Protein AF-A0A534VX79-F1 (afdb_monomer_lite)

Sequence (252 aa):
MHGKAILSTAAATIVLAAAGPGFARAHFKVVPFEFDPDNTHLVTSMWRHGLGCPMGAFGDTVCANGDPRDKVNEGLLLSKTGPTAANASAGAELKGVKGMSLTELGYDIRKPGSDVAAAHGPRGSHCDNGSPRFNVALKSGAFFFIGCASPPATTDMPGQGWHRLRWGAGGVVVGFSSSCPDPNVPCPIVSAVQEIDILFDDGRDAGSDEFGLAVLDNIDVNGVLVGRGPDDDGDEGGGEDDDHDDFEFHHS

Structure (mmCIF, N/CA/C/O backbone):
data_AF-A0A534VX79-F1
#
_entry.id   AF-A0A534VX79-F1
#
loop_
_atom_site.group_PDB
_atom_site.id
_atom_site.type_symbol
_atom_site.label_atom_id
_atom_site.label_alt_id
_atom_site.label_comp_id
_atom_site.label_asym_id
_atom_site.label_entity_id
_atom_site.label_seq_id
_atom_site.pdbx_PDB_ins_code
_atom_site.Cartn_x
_atom_site.Cartn_y
_atom_site.Cartn_z
_atom_site.occupancy
_atom_site.B_iso_or_equiv
_atom_site.auth_seq_id
_atom_site.auth_comp_id
_atom_site.auth_asym_id
_atom_site.auth_atom_id
_atom_site.pdbx_PDB_model_num
ATOM 1 N N . MET A 1 1 ? 44.715 -45.905 46.935 1.00 42.62 1 MET A N 1
ATOM 2 C CA . MET A 1 1 ? 44.071 -45.625 45.635 1.00 42.62 1 MET A CA 1
ATOM 3 C C . MET A 1 1 ? 42.611 -45.301 45.914 1.00 42.62 1 MET A C 1
ATOM 5 O O . MET A 1 1 ? 41.852 -46.199 46.239 1.00 42.62 1 MET A O 1
ATOM 9 N N . HIS A 1 2 ? 42.265 -44.013 45.933 1.00 39.38 2 HIS A N 1
ATOM 10 C CA . HIS A 1 2 ? 40.925 -43.514 46.253 1.00 39.38 2 HIS A CA 1
ATOM 11 C C . HIS A 1 2 ? 40.240 -43.082 44.952 1.00 39.38 2 HIS A C 1
ATOM 13 O O . HIS A 1 2 ? 40.669 -42.104 44.348 1.00 39.38 2 HIS A O 1
ATOM 19 N N . GLY A 1 3 ? 39.199 -43.797 44.524 1.00 38.12 3 GLY A N 1
ATOM 20 C CA . GLY A 1 3 ? 38.349 -43.408 43.397 1.00 38.12 3 GLY A CA 1
ATOM 21 C C . GLY A 1 3 ? 36.925 -43.165 43.883 1.00 38.12 3 GLY A C 1
ATOM 22 O O . GLY A 1 3 ? 36.186 -44.117 44.109 1.00 38.12 3 GLY A O 1
ATOM 23 N N . LYS A 1 4 ? 36.549 -41.897 44.085 1.00 38.66 4 LYS A N 1
ATOM 24 C CA . LYS A 1 4 ? 35.158 -41.486 44.325 1.00 38.66 4 LYS A CA 1
ATOM 25 C C . LYS A 1 4 ? 34.468 -41.329 42.970 1.00 38.66 4 LYS A C 1
ATOM 27 O O . LYS A 1 4 ? 34.832 -40.441 42.206 1.00 38.66 4 LYS A O 1
ATOM 32 N N . ALA A 1 5 ? 33.481 -42.174 42.685 1.00 41.09 5 ALA A N 1
ATOM 33 C CA . ALA A 1 5 ? 32.566 -41.976 41.568 1.00 41.09 5 ALA A CA 1
ATOM 34 C C . ALA A 1 5 ? 31.572 -40.862 41.933 1.00 41.09 5 ALA A C 1
ATOM 36 O O . ALA A 1 5 ? 30.836 -40.972 42.912 1.00 41.09 5 ALA A O 1
ATOM 37 N N . ILE A 1 6 ? 31.594 -39.771 41.171 1.00 43.94 6 ILE A N 1
ATOM 38 C CA . ILE A 1 6 ? 30.638 -38.667 41.273 1.00 43.94 6 ILE A CA 1
ATOM 39 C C . ILE A 1 6 ? 29.465 -39.025 40.354 1.00 43.94 6 ILE A C 1
ATOM 41 O O . ILE A 1 6 ? 29.623 -39.035 39.135 1.00 43.94 6 ILE A O 1
ATOM 45 N N . LEU A 1 7 ? 28.301 -39.344 40.927 1.00 40.34 7 LEU A N 1
ATOM 46 C CA . LEU A 1 7 ? 27.051 -39.413 40.170 1.00 40.34 7 LEU A CA 1
ATOM 47 C C . LEU A 1 7 ? 26.596 -37.979 39.868 1.00 40.34 7 LEU A C 1
ATOM 49 O O . LEU A 1 7 ? 26.259 -37.226 40.779 1.00 40.34 7 LEU A O 1
ATOM 53 N N . SER A 1 8 ? 26.600 -37.608 38.590 1.00 39.12 8 SER A N 1
ATOM 54 C CA . SER A 1 8 ? 26.004 -36.367 38.096 1.00 39.12 8 SER A CA 1
ATOM 55 C C . SER A 1 8 ? 24.534 -36.629 37.758 1.00 39.12 8 SER A C 1
ATOM 57 O O . SER A 1 8 ? 24.223 -37.354 36.817 1.00 39.12 8 SER A O 1
ATOM 59 N N . THR A 1 9 ? 23.617 -36.084 38.555 1.00 42.16 9 THR A N 1
ATOM 60 C CA . THR A 1 9 ? 22.184 -36.033 38.239 1.00 42.16 9 THR A CA 1
ATOM 61 C C . THR A 1 9 ? 21.923 -34.8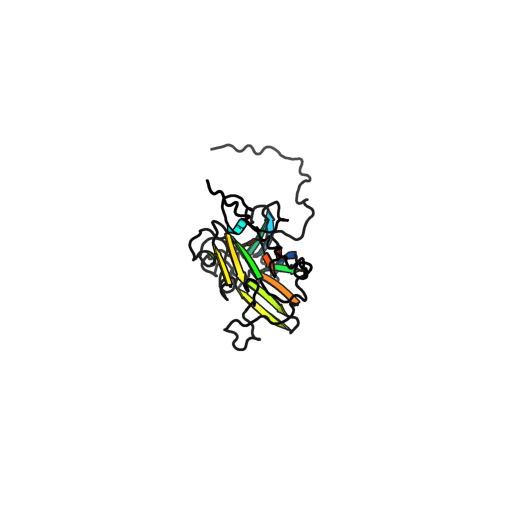91 37.262 1.00 42.16 9 THR A C 1
ATOM 63 O O . THR A 1 9 ? 21.953 -33.724 37.651 1.00 42.16 9 THR A O 1
ATOM 66 N N . ALA A 1 10 ? 21.655 -35.222 35.999 1.00 44.97 10 ALA A N 1
ATOM 67 C CA . ALA A 1 10 ? 21.136 -34.279 35.016 1.00 44.97 10 ALA A CA 1
ATOM 68 C C . ALA A 1 10 ? 19.635 -34.054 35.271 1.00 44.97 10 ALA A C 1
ATOM 70 O O . ALA A 1 10 ? 18.830 -34.975 35.136 1.00 44.97 10 ALA A O 1
ATOM 71 N N . ALA A 1 11 ? 19.260 -32.838 35.666 1.00 45.16 11 ALA A N 1
ATOM 72 C CA . ALA A 1 11 ? 17.866 -32.423 35.756 1.00 45.16 11 ALA A CA 1
ATOM 73 C C . ALA A 1 11 ? 17.355 -32.090 34.345 1.00 45.16 11 ALA A C 1
ATOM 75 O O . ALA A 1 11 ? 17.837 -31.154 33.711 1.00 45.16 11 ALA A O 1
ATOM 76 N N . ALA A 1 12 ? 16.402 -32.874 33.840 1.00 42.66 12 ALA A N 1
ATOM 77 C CA . ALA A 1 12 ? 15.730 -32.602 32.576 1.00 42.66 12 ALA A CA 1
ATOM 78 C C . ALA A 1 12 ? 14.649 -31.533 32.793 1.00 42.66 12 ALA A C 1
ATOM 80 O O . ALA A 1 12 ? 13.598 -31.799 33.378 1.00 42.66 12 ALA A O 1
ATOM 81 N N . THR A 1 13 ? 14.917 -30.312 32.341 1.00 39.19 13 THR A N 1
ATOM 82 C CA . THR A 1 13 ? 13.946 -29.215 32.342 1.00 39.19 13 THR A CA 1
ATOM 83 C C . THR A 1 13 ? 12.930 -29.457 31.227 1.00 39.19 13 THR A C 1
ATOM 85 O O . THR A 1 13 ? 13.239 -29.304 30.048 1.00 39.19 13 THR A O 1
ATOM 88 N N . ILE A 1 14 ? 11.712 -29.859 31.588 1.00 43.56 14 ILE A N 1
ATOM 89 C CA . ILE A 1 14 ? 10.591 -29.958 30.649 1.00 43.56 14 ILE A CA 1
ATOM 90 C C . ILE A 1 14 ? 10.099 -28.533 30.368 1.00 43.56 14 ILE A C 1
ATOM 92 O O . ILE A 1 14 ? 9.480 -27.901 31.222 1.00 43.56 14 ILE A O 1
ATOM 96 N N . VAL A 1 15 ? 10.387 -28.020 29.172 1.00 44.69 15 VAL A N 1
ATOM 97 C CA . VAL A 1 15 ? 9.788 -26.781 28.663 1.00 44.69 15 VAL A CA 1
ATOM 98 C C . VAL A 1 15 ? 8.372 -27.117 28.196 1.00 44.69 15 VAL A C 1
ATOM 100 O O . VAL A 1 15 ? 8.184 -27.714 27.138 1.00 44.69 15 VAL A O 1
ATOM 103 N N . LEU A 1 16 ? 7.365 -26.764 28.999 1.00 40.50 16 LEU A N 1
ATOM 104 C CA . LEU A 1 16 ? 5.975 -26.742 28.545 1.00 40.50 16 LEU A CA 1
ATOM 105 C C . LEU A 1 16 ? 5.828 -25.590 27.542 1.00 40.50 16 LEU A C 1
ATOM 107 O O . LEU A 1 16 ? 5.779 -24.424 27.930 1.00 40.50 16 LEU A O 1
ATOM 111 N N . ALA A 1 17 ? 5.762 -25.911 26.251 1.00 43.22 17 ALA A N 1
ATOM 112 C CA . ALA A 1 17 ? 5.302 -24.967 25.244 1.00 43.22 17 ALA A CA 1
ATOM 113 C C . ALA A 1 17 ? 3.808 -24.705 25.488 1.00 43.22 17 ALA A C 1
ATOM 115 O O . ALA A 1 17 ? 2.967 -25.575 25.261 1.00 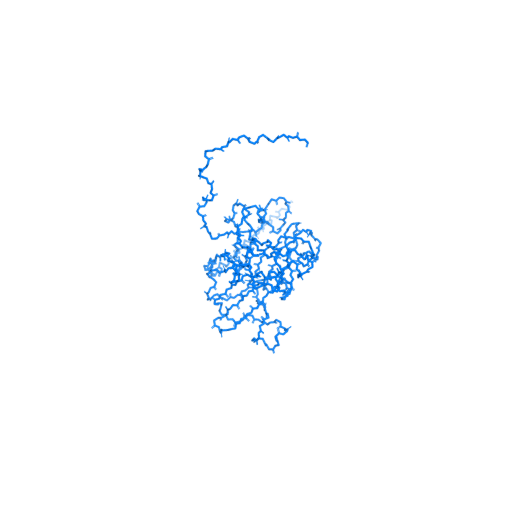43.22 17 ALA A O 1
ATOM 116 N N . ALA A 1 18 ? 3.475 -23.519 25.996 1.00 42.97 18 ALA A N 1
ATOM 117 C CA . ALA A 1 18 ? 2.097 -23.064 26.057 1.00 42.97 18 ALA A CA 1
ATOM 118 C C . ALA A 1 18 ? 1.617 -22.812 24.620 1.00 42.97 18 ALA A C 1
ATOM 120 O O . ALA A 1 18 ? 1.975 -21.809 24.005 1.00 42.97 18 ALA A O 1
ATOM 121 N N . ALA A 1 19 ? 0.829 -23.736 24.070 1.00 46.88 19 ALA A N 1
ATOM 122 C CA . ALA A 1 19 ? 0.054 -23.468 22.869 1.00 46.88 19 ALA A CA 1
ATOM 123 C C . ALA A 1 19 ? -0.996 -22.410 23.234 1.00 46.88 19 ALA A C 1
ATOM 125 O O . ALA A 1 19 ? -1.963 -22.698 23.941 1.00 46.88 19 ALA A O 1
ATOM 126 N N . GLY A 1 20 ? -0.758 -21.162 22.823 1.00 44.44 20 GLY A N 1
ATOM 127 C CA . GLY A 1 20 ? -1.752 -20.100 22.933 1.00 44.44 20 GLY A CA 1
ATOM 128 C C . GLY A 1 20 ? -3.027 -20.473 22.165 1.00 44.44 20 GLY A C 1
ATOM 129 O O . GLY A 1 20 ? -2.971 -21.305 21.254 1.00 44.44 20 GLY A O 1
ATOM 130 N N . PRO A 1 21 ? -4.185 -19.891 22.518 1.00 43.91 21 PRO A N 1
ATOM 131 C CA . PRO A 1 21 ? -5.417 -20.120 21.777 1.00 43.91 21 PRO A CA 1
ATOM 132 C C . PRO A 1 21 ? -5.188 -19.761 20.306 1.00 43.91 21 PRO A C 1
ATOM 134 O O . PRO A 1 21 ? -4.865 -18.621 19.974 1.00 43.91 21 PRO A O 1
ATOM 137 N N . GLY A 1 22 ? -5.318 -20.760 19.433 1.00 37.59 22 GLY A N 1
ATOM 138 C CA . GLY A 1 22 ? -5.246 -20.574 17.994 1.00 37.59 22 GLY A CA 1
ATOM 139 C C . GLY A 1 22 ? -6.431 -19.735 17.544 1.00 37.59 22 GLY A C 1
ATOM 140 O O . GLY A 1 22 ? -7.528 -20.257 17.357 1.00 37.59 22 GLY A O 1
ATOM 141 N N . PHE A 1 23 ? -6.220 -18.432 17.373 1.00 46.12 23 PHE A N 1
ATOM 142 C CA . PHE A 1 23 ? -7.085 -17.641 16.515 1.00 46.12 23 PHE A CA 1
ATOM 143 C C . PHE A 1 23 ? -7.013 -18.283 15.131 1.00 46.12 23 PHE A C 1
ATOM 145 O O . PHE A 1 23 ? -5.926 -18.410 14.565 1.00 46.12 23 PHE A O 1
ATOM 152 N N . ALA A 1 24 ? -8.150 -18.739 14.603 1.00 44.19 24 ALA A N 1
ATOM 153 C CA . ALA A 1 24 ? -8.234 -19.092 13.195 1.00 44.19 24 ALA A CA 1
ATOM 154 C C . ALA A 1 24 ? -7.720 -17.878 12.411 1.00 44.19 24 ALA A C 1
ATOM 156 O O . ALA A 1 24 ? -8.294 -16.793 12.521 1.00 44.19 24 ALA A O 1
ATOM 157 N N . ARG A 1 25 ? -6.583 -18.035 11.721 1.00 55.22 25 ARG A N 1
ATOM 158 C CA . ARG A 1 25 ? -5.938 -16.957 10.968 1.00 55.22 25 ARG A CA 1
ATOM 159 C C . ARG A 1 25 ? -6.960 -16.485 9.939 1.00 55.22 25 ARG A C 1
ATOM 161 O O . ARG A 1 25 ? -7.308 -17.244 9.039 1.00 55.22 25 ARG A O 1
ATOM 168 N N . ALA A 1 26 ? -7.522 -15.294 10.139 1.00 62.31 26 ALA A N 1
ATOM 169 C CA . ALA A 1 26 ? -8.500 -14.749 9.213 1.00 62.31 26 ALA A CA 1
ATOM 170 C C . ALA A 1 26 ? -7.838 -14.670 7.834 1.00 62.31 26 ALA A C 1
ATOM 172 O O . ALA A 1 26 ? -6.765 -14.089 7.686 1.00 62.31 26 ALA A O 1
ATOM 173 N N . HIS A 1 27 ? -8.441 -15.321 6.845 1.00 84.00 27 HIS A N 1
ATOM 174 C CA . HIS A 1 27 ? -7.978 -15.236 5.470 1.00 84.00 27 HIS A CA 1
ATOM 175 C C . HIS A 1 27 ? -8.621 -14.006 4.834 1.00 84.00 27 HIS A C 1
ATOM 177 O O . HIS A 1 27 ? -9.844 -13.867 4.864 1.00 84.00 27 HIS A O 1
ATOM 183 N N . PHE A 1 28 ? -7.801 -13.135 4.253 1.00 95.50 28 PHE A N 1
ATOM 184 C CA . PHE A 1 28 ? -8.260 -12.027 3.422 1.00 95.50 28 PHE A CA 1
ATOM 185 C C . PHE A 1 28 ? -7.761 -12.211 1.984 1.00 95.50 28 PHE A C 1
ATOM 187 O O . PHE A 1 28 ? -6.883 -13.039 1.720 1.00 95.50 28 PHE A O 1
ATOM 194 N N . LYS A 1 29 ? -8.369 -11.477 1.053 1.00 96.56 29 LYS A N 1
ATOM 195 C CA . LYS A 1 29 ? -7.967 -11.388 -0.357 1.00 96.56 29 LYS A CA 1
ATOM 196 C C . LYS A 1 29 ? -7.669 -9.931 -0.693 1.00 96.56 29 LYS A C 1
ATOM 198 O O . LYS A 1 29 ? -8.258 -9.046 -0.080 1.00 96.56 29 LYS A O 1
ATOM 203 N N . VAL A 1 30 ? -6.814 -9.700 -1.681 1.00 97.94 30 VAL A N 1
ATOM 204 C CA . VAL A 1 30 ? -6.472 -8.361 -2.178 1.00 97.94 30 VAL A CA 1
ATOM 205 C C . VAL A 1 30 ? -6.953 -8.259 -3.616 1.00 97.94 30 VAL A C 1
ATOM 207 O O . VAL A 1 30 ? -6.349 -8.848 -4.508 1.00 97.94 30 VAL A O 1
ATOM 210 N N . VAL A 1 31 ? -8.072 -7.575 -3.829 1.00 98.25 31 VAL A N 1
ATOM 211 C CA . VAL A 1 31 ? -8.759 -7.530 -5.124 1.00 98.25 31 VAL A CA 1
ATOM 212 C C . VAL A 1 31 ? -8.483 -6.183 -5.791 1.00 98.25 31 VAL A C 1
ATOM 214 O O . VAL A 1 31 ? -8.937 -5.172 -5.258 1.00 98.25 31 VAL A O 1
ATOM 217 N N . PRO A 1 32 ? -7.747 -6.135 -6.914 1.00 98.31 32 PRO A N 1
ATOM 218 C CA . PRO A 1 32 ? -7.456 -4.882 -7.598 1.00 98.31 32 PRO A CA 1
ATOM 219 C C . PRO A 1 32 ? -8.733 -4.227 -8.140 1.00 98.31 32 PRO A C 1
ATOM 221 O O . PRO A 1 32 ? -9.691 -4.910 -8.504 1.00 98.31 32 PRO A O 1
ATOM 224 N N . PHE A 1 33 ? -8.738 -2.899 -8.199 1.00 98.19 33 PHE A N 1
ATOM 225 C CA . PHE A 1 33 ? -9.777 -2.103 -8.841 1.00 98.19 33 PHE A CA 1
ATOM 226 C C . PHE A 1 33 ? -9.187 -0.847 -9.490 1.00 98.19 33 PHE A C 1
ATOM 228 O O . PHE A 1 33 ? -8.114 -0.365 -9.118 1.00 98.19 33 PHE A O 1
ATOM 235 N N . GLU A 1 34 ? -9.944 -0.289 -10.428 1.00 98.50 34 GLU A N 1
ATOM 236 C CA . GLU A 1 34 ? -9.669 0.988 -11.079 1.00 98.50 34 GLU A CA 1
ATOM 237 C C . GLU A 1 34 ? -10.867 1.915 -10.862 1.00 98.50 34 GLU A C 1
ATOM 239 O O . GLU A 1 34 ? -12.023 1.516 -11.022 1.00 98.50 34 GLU A O 1
ATOM 244 N N . PHE A 1 35 ? -10.596 3.157 -10.473 1.00 98.25 35 PHE A N 1
ATOM 245 C CA . PHE A 1 35 ? -11.585 4.221 -10.390 1.00 98.25 35 PHE A CA 1
ATOM 246 C C . PHE A 1 35 ? -11.236 5.271 -11.440 1.00 98.25 35 PHE A C 1
ATOM 248 O O . PHE A 1 35 ? -10.201 5.918 -11.340 1.00 98.25 35 PHE A O 1
ATOM 255 N N . ASP A 1 36 ? -12.084 5.430 -12.451 1.00 97.56 36 ASP A N 1
ATOM 256 C CA . ASP A 1 36 ? -11.886 6.391 -13.542 1.00 97.56 36 ASP A CA 1
ATOM 257 C C . ASP A 1 36 ? -13.249 6.818 -14.120 1.00 97.56 36 ASP A C 1
ATOM 259 O O . ASP A 1 36 ? -13.617 6.438 -15.234 1.00 97.56 36 ASP A O 1
ATOM 263 N N . PRO A 1 37 ? -14.068 7.560 -13.348 1.00 97.94 37 PRO A N 1
ATOM 264 C CA . PRO A 1 37 ? -15.411 7.970 -13.770 1.00 97.94 37 PRO A CA 1
ATOM 265 C C . PRO A 1 37 ? -15.417 8.835 -15.039 1.00 97.94 37 PRO A C 1
ATOM 267 O O . PRO A 1 37 ? -16.432 8.887 -15.736 1.00 97.94 37 PRO A O 1
ATOM 270 N N . ASP A 1 38 ? -14.297 9.491 -15.346 1.00 97.62 38 ASP A N 1
ATOM 271 C CA . ASP A 1 38 ? -14.145 10.356 -16.514 1.00 97.62 38 ASP A CA 1
ATOM 272 C C . ASP A 1 38 ? -13.668 9.586 -17.766 1.00 97.62 38 ASP A C 1
ATOM 274 O O . ASP A 1 38 ? -13.554 10.183 -18.836 1.00 97.62 38 ASP A O 1
ATOM 278 N N . ASN A 1 39 ? -13.458 8.264 -17.667 1.00 96.25 39 ASN A N 1
ATOM 279 C CA . ASN A 1 39 ? -12.998 7.377 -18.749 1.00 96.25 39 ASN A CA 1
ATOM 280 C C . ASN A 1 39 ? -11.716 7.884 -19.426 1.00 96.25 39 ASN A C 1
ATOM 282 O O . ASN A 1 39 ? -11.610 7.972 -20.651 1.00 96.25 39 ASN A O 1
ATOM 286 N N . THR A 1 40 ? -10.747 8.278 -18.611 1.00 95.75 40 THR A N 1
ATOM 287 C CA . THR A 1 40 ? -9.470 8.823 -19.068 1.00 95.75 40 THR A CA 1
ATOM 288 C C . THR A 1 40 ? -8.484 7.744 -19.519 1.00 95.75 40 THR A C 1
ATOM 290 O O . THR A 1 40 ? -7.559 8.049 -20.271 1.00 95.75 40 THR A O 1
ATOM 293 N N . HIS A 1 41 ? -8.680 6.497 -19.080 1.00 96.31 41 HIS A N 1
ATOM 294 C CA . HIS A 1 41 ? -7.784 5.355 -19.278 1.00 96.31 41 HIS A CA 1
ATOM 295 C C . HIS A 1 41 ? -6.372 5.596 -18.719 1.00 96.31 41 HIS A C 1
ATOM 297 O O . HIS A 1 41 ? -5.379 5.114 -19.263 1.00 96.31 41 HIS A O 1
ATOM 303 N N . LEU A 1 42 ? -6.271 6.383 -17.643 1.00 96.31 42 LEU A N 1
ATOM 304 C CA . LEU A 1 42 ? -4.989 6.798 -17.068 1.00 96.31 42 LEU A CA 1
ATOM 305 C C . LEU A 1 42 ? -4.464 5.867 -15.978 1.00 96.31 42 LEU A C 1
ATOM 307 O O . LEU A 1 42 ? -3.321 6.048 -15.555 1.00 96.31 42 LEU A O 1
ATOM 311 N N . VAL A 1 43 ? -5.265 4.916 -15.506 1.00 97.75 43 VAL A N 1
ATOM 312 C CA . VAL A 1 43 ? -4.936 4.077 -14.352 1.00 97.75 43 VAL A CA 1
ATOM 313 C C . VAL A 1 43 ? -4.941 2.604 -14.709 1.00 97.75 43 VAL A C 1
ATOM 315 O O . VAL A 1 43 ? -5.674 2.185 -15.598 1.00 97.75 43 VAL A O 1
ATOM 318 N N . THR A 1 44 ? -4.115 1.826 -14.012 1.00 97.94 44 THR A N 1
ATOM 319 C CA . THR A 1 44 ? -4.213 0.369 -14.038 1.00 97.94 44 THR A CA 1
ATOM 320 C C . THR A 1 44 ? -3.946 -0.240 -12.669 1.00 97.94 44 THR A C 1
ATOM 322 O O . THR A 1 44 ? -3.094 0.254 -11.922 1.00 97.94 44 THR A O 1
ATOM 325 N N . SER A 1 45 ? -4.676 -1.308 -12.343 1.00 98.38 45 SER A N 1
ATOM 326 C CA . SER A 1 45 ? -4.455 -2.113 -11.143 1.00 98.38 45 SER A CA 1
ATOM 327 C C . SER A 1 45 ? -4.580 -3.600 -11.451 1.00 98.38 45 SER A C 1
ATOM 329 O O . SER A 1 45 ? -5.622 -4.051 -11.922 1.00 98.38 45 SER A O 1
ATOM 331 N N . MET A 1 46 ? -3.536 -4.384 -11.181 1.00 98.00 46 MET A N 1
ATOM 332 C CA . MET A 1 46 ? -3.568 -5.833 -11.407 1.00 98.00 46 MET A CA 1
ATOM 333 C C . MET A 1 46 ? -2.477 -6.577 -10.645 1.00 98.00 46 MET A C 1
ATOM 335 O O . MET A 1 46 ? -1.388 -6.051 -10.424 1.00 98.00 46 MET A O 1
ATOM 339 N N . TRP A 1 47 ? -2.746 -7.838 -10.319 1.00 97.88 47 TRP A N 1
ATOM 340 C CA . TRP A 1 47 ? -1.695 -8.797 -9.989 1.00 97.88 47 TRP A CA 1
ATOM 341 C C . TRP A 1 47 ? -1.080 -9.339 -11.278 1.00 97.88 47 TRP A C 1
ATOM 343 O O . TRP A 1 47 ? -1.806 -9.646 -12.224 1.00 97.88 47 TRP A O 1
ATOM 353 N N . ARG A 1 48 ? 0.252 -9.425 -11.343 1.00 97.31 48 ARG A N 1
ATOM 354 C CA . ARG A 1 48 ? 0.952 -10.058 -12.470 1.00 97.31 48 ARG A CA 1
ATOM 355 C C . ARG A 1 48 ? 2.149 -10.884 -12.025 1.00 97.31 48 ARG A C 1
ATOM 357 O O . ARG A 1 48 ? 2.955 -10.445 -11.201 1.00 97.31 48 ARG A O 1
ATOM 364 N N . HIS A 1 49 ? 2.282 -12.056 -12.646 1.00 95.25 49 HIS A N 1
ATOM 365 C CA . HIS A 1 49 ? 3.399 -12.981 -12.474 1.00 95.25 49 HIS A CA 1
ATOM 366 C C . HIS A 1 49 ? 4.752 -12.292 -12.707 1.00 95.25 49 HIS A C 1
ATOM 368 O O . HIS A 1 49 ? 4.909 -11.480 -13.620 1.00 95.25 49 HIS A O 1
ATOM 374 N N . GLY A 1 50 ? 5.751 -12.651 -11.902 1.00 92.81 50 GLY A N 1
ATOM 375 C CA . GLY A 1 50 ? 7.121 -12.154 -12.027 1.00 92.81 50 GLY A CA 1
ATOM 376 C C . GLY A 1 50 ? 7.349 -10.705 -11.579 1.00 92.81 50 GLY A C 1
ATOM 377 O O . GLY A 1 50 ? 8.494 -10.244 -11.621 1.00 92.81 50 GLY A O 1
ATOM 378 N N . LEU A 1 51 ? 6.315 -9.977 -11.140 1.00 94.94 51 LEU A N 1
ATOM 379 C CA . LEU A 1 51 ? 6.484 -8.629 -10.588 1.00 94.94 51 LEU A CA 1
ATOM 380 C C . LEU A 1 51 ? 6.895 -8.631 -9.111 1.00 94.94 51 LEU A C 1
ATOM 382 O O . LEU A 1 51 ? 7.549 -7.674 -8.686 1.00 94.94 51 LEU A O 1
ATOM 386 N N . GLY A 1 52 ? 6.535 -9.682 -8.372 1.00 93.88 52 GLY A N 1
ATOM 387 C CA . GLY A 1 52 ? 6.669 -9.827 -6.925 1.00 93.88 52 GLY A CA 1
ATOM 388 C C . GLY A 1 52 ? 8.066 -10.161 -6.413 1.00 93.88 52 GLY A C 1
ATOM 389 O O . GLY A 1 52 ? 9.053 -10.241 -7.155 1.00 93.88 52 GLY A O 1
ATOM 390 N N . CYS A 1 53 ? 8.146 -10.329 -5.097 1.00 90.69 53 CYS A N 1
ATOM 391 C CA . CYS A 1 53 ? 9.352 -10.655 -4.354 1.00 90.69 53 CYS A CA 1
ATOM 392 C C . CYS A 1 53 ? 9.781 -12.092 -4.696 1.00 90.69 53 CYS A C 1
ATOM 394 O O . CYS A 1 53 ? 9.026 -13.025 -4.428 1.00 90.69 53 CYS A O 1
ATOM 396 N N . PRO A 1 54 ? 10.983 -12.328 -5.255 1.00 86.00 54 PRO A N 1
ATOM 397 C CA . PRO A 1 54 ? 11.413 -13.678 -5.608 1.00 86.00 54 PRO A CA 1
ATOM 398 C C . PRO A 1 54 ? 11.703 -14.495 -4.341 1.00 86.00 54 PRO A C 1
ATOM 400 O O . PRO A 1 54 ? 12.793 -14.399 -3.770 1.00 86.00 54 PRO A O 1
ATOM 403 N N . MET A 1 55 ? 10.726 -15.285 -3.881 1.00 75.38 55 MET A N 1
ATOM 404 C CA . MET A 1 55 ? 10.779 -15.941 -2.571 1.00 75.38 55 MET A CA 1
ATOM 405 C C . MET A 1 55 ? 12.058 -16.765 -2.369 1.00 75.38 55 MET A C 1
ATOM 407 O O . MET A 1 55 ? 12.280 -17.779 -3.030 1.00 75.38 55 MET A O 1
ATOM 411 N N . GLY A 1 56 ? 12.906 -16.331 -1.429 1.00 62.16 56 GLY A N 1
ATOM 412 C CA . GLY A 1 56 ? 14.153 -17.015 -1.058 1.00 62.16 56 GLY A CA 1
ATOM 413 C C . GLY A 1 56 ? 15.223 -17.107 -2.157 1.00 62.16 56 GLY A C 1
ATOM 414 O O . GLY A 1 56 ? 16.251 -17.753 -1.942 1.00 62.16 56 GLY A O 1
ATOM 415 N N . ALA A 1 57 ? 15.020 -16.469 -3.311 1.00 64.12 57 ALA A N 1
ATOM 416 C CA . ALA A 1 57 ? 15.970 -16.459 -4.415 1.00 64.12 57 ALA A CA 1
ATOM 417 C C . ALA A 1 57 ? 16.742 -15.131 -4.474 1.00 64.12 57 ALA A C 1
ATOM 419 O O . AL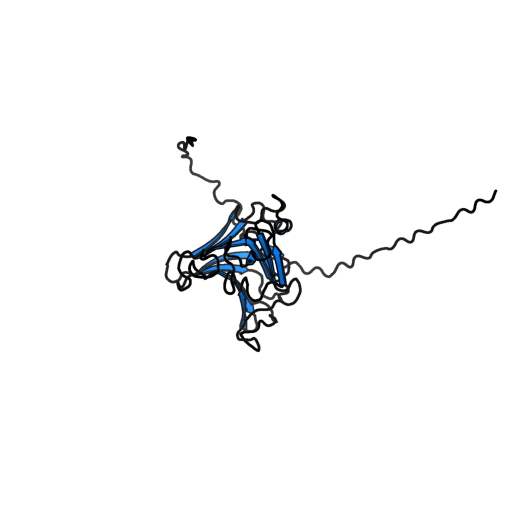A A 1 57 ? 16.301 -14.095 -3.983 1.00 64.12 57 ALA A O 1
ATOM 420 N N . PHE A 1 58 ? 17.937 -15.168 -5.067 1.00 74.06 58 PHE A N 1
ATOM 421 C CA . PHE A 1 58 ? 18.761 -13.986 -5.374 1.00 74.06 58 PHE A CA 1
ATOM 422 C C . PHE A 1 58 ? 19.187 -13.099 -4.185 1.00 74.06 58 PHE A C 1
ATOM 424 O O . PHE A 1 58 ? 19.722 -12.015 -4.394 1.00 74.06 58 PHE A O 1
ATOM 431 N N . GLY A 1 59 ? 19.047 -13.582 -2.945 1.00 74.81 59 GLY A N 1
ATOM 432 C CA . GLY A 1 59 ? 19.673 -12.982 -1.761 1.00 74.81 59 GLY A CA 1
ATOM 433 C C . GLY A 1 59 ? 18.959 -11.765 -1.167 1.00 74.81 59 GLY A C 1
ATOM 434 O O . GLY A 1 59 ? 19.526 -11.129 -0.279 1.00 74.81 59 GLY A O 1
ATOM 435 N N . ASP A 1 60 ? 17.736 -11.446 -1.605 1.00 84.94 60 ASP A N 1
ATOM 436 C CA . ASP A 1 60 ? 16.925 -10.422 -0.945 1.00 84.94 60 ASP A CA 1
ATOM 437 C C . ASP A 1 60 ? 16.289 -10.984 0.338 1.00 84.94 60 ASP A C 1
ATOM 439 O O . ASP A 1 60 ? 15.422 -11.861 0.306 1.00 84.94 60 ASP A O 1
ATOM 443 N N . THR A 1 61 ? 16.739 -10.488 1.491 1.00 85.06 61 THR A N 1
ATOM 444 C CA . THR A 1 61 ? 16.289 -10.957 2.807 1.00 85.06 61 THR A CA 1
ATOM 445 C C . THR A 1 61 ? 14.835 -10.614 3.111 1.00 85.06 61 THR A C 1
ATOM 447 O O . THR A 1 61 ? 14.216 -11.321 3.907 1.00 85.06 61 THR A O 1
ATOM 450 N N . VAL A 1 62 ? 14.273 -9.574 2.482 1.00 87.81 62 VAL A N 1
ATOM 451 C CA . VAL A 1 62 ? 12.848 -9.235 2.624 1.00 87.81 62 VAL A CA 1
ATOM 452 C C . VAL A 1 62 ? 11.990 -10.332 1.994 1.00 87.81 62 VAL A C 1
ATOM 454 O O . VAL A 1 62 ? 11.038 -10.807 2.615 1.00 87.81 62 VAL A O 1
ATOM 457 N N . CYS A 1 63 ? 12.407 -10.842 0.833 1.00 87.38 63 CYS A N 1
ATOM 458 C CA . CYS A 1 63 ? 11.704 -11.902 0.109 1.00 87.38 63 CYS A CA 1
ATOM 459 C C . CYS A 1 63 ? 11.819 -13.290 0.748 1.00 87.38 63 CYS A C 1
ATOM 461 O O . CYS A 1 63 ? 11.216 -14.243 0.264 1.00 87.38 63 CYS A O 1
ATOM 463 N N . ALA A 1 64 ? 12.591 -13.460 1.823 1.00 84.56 64 ALA A N 1
ATOM 464 C CA . ALA A 1 64 ? 12.771 -14.775 2.436 1.00 84.56 64 ALA A CA 1
ATOM 465 C C . ALA A 1 64 ? 11.488 -15.318 3.097 1.00 84.56 64 ALA A C 1
ATOM 467 O O . ALA A 1 64 ? 11.360 -16.527 3.271 1.00 84.56 64 ALA A O 1
ATOM 468 N N . ASN A 1 65 ? 10.549 -14.441 3.475 1.00 81.88 65 ASN A N 1
ATOM 469 C CA . ASN A 1 65 ? 9.343 -14.795 4.227 1.00 81.88 65 ASN A CA 1
ATOM 470 C C . ASN A 1 65 ? 8.100 -14.101 3.636 1.00 81.88 65 ASN A C 1
ATOM 472 O O . ASN A 1 65 ? 7.615 -13.129 4.224 1.00 81.88 65 ASN A O 1
ATOM 476 N N . GLY A 1 66 ? 7.638 -14.571 2.472 1.00 87.44 66 GLY A N 1
ATOM 477 C CA . GLY A 1 66 ? 6.430 -14.097 1.776 1.00 87.44 66 GLY A CA 1
ATOM 478 C C . GLY A 1 66 ? 5.211 -15.016 1.937 1.00 87.44 66 GLY A C 1
ATOM 479 O O . GLY A 1 66 ? 5.204 -15.917 2.783 1.00 87.44 66 GLY A O 1
ATOM 480 N N . ASP A 1 67 ? 4.167 -14.795 1.134 1.00 91.44 67 ASP A N 1
ATOM 481 C CA . ASP A 1 67 ? 3.006 -15.688 1.053 1.00 91.44 67 ASP A CA 1
ATOM 482 C C . ASP A 1 67 ? 3.403 -17.032 0.414 1.00 91.44 67 ASP A C 1
ATOM 484 O O . ASP A 1 67 ? 3.632 -17.103 -0.792 1.00 91.44 67 ASP A O 1
ATOM 488 N N . PRO A 1 68 ? 3.415 -18.152 1.163 1.00 89.06 68 PRO A N 1
ATOM 489 C CA . PRO A 1 68 ? 3.838 -19.441 0.622 1.00 89.06 68 PRO A CA 1
ATOM 490 C C . PRO A 1 68 ? 2.912 -19.979 -0.479 1.00 89.06 68 PRO A C 1
ATOM 492 O O . PRO A 1 68 ? 3.243 -20.996 -1.093 1.00 89.06 68 PRO A O 1
ATOM 495 N N . ARG A 1 69 ? 1.736 -19.375 -0.690 1.00 90.25 69 ARG A N 1
ATOM 496 C CA . ARG A 1 69 ? 0.794 -19.747 -1.753 1.00 90.25 69 ARG A CA 1
ATOM 497 C C . ARG A 1 69 ? 1.115 -19.074 -3.083 1.00 90.25 69 ARG A C 1
ATOM 499 O O . ARG A 1 69 ? 0.648 -19.573 -4.101 1.00 90.25 69 ARG A O 1
ATOM 506 N N . ASP A 1 70 ? 1.889 -17.995 -3.081 1.00 90.94 70 ASP A N 1
ATOM 507 C CA . ASP A 1 70 ? 2.403 -17.419 -4.313 1.00 90.94 70 ASP A CA 1
ATOM 508 C C . ASP A 1 70 ? 3.540 -18.305 -4.839 1.00 90.94 70 ASP A C 1
ATOM 510 O O . ASP A 1 70 ? 4.547 -18.540 -4.170 1.00 90.94 70 ASP A O 1
ATOM 514 N N . LYS A 1 71 ? 3.332 -18.899 -6.013 1.00 89.19 71 LYS A N 1
ATOM 515 C CA . LYS A 1 71 ? 4.293 -19.809 -6.656 1.00 89.19 71 LYS A CA 1
ATOM 516 C C . LYS A 1 71 ? 4.993 -19.183 -7.852 1.00 89.19 71 LYS A C 1
ATOM 518 O O . LYS A 1 71 ? 5.914 -19.795 -8.388 1.00 89.19 71 LYS A O 1
ATOM 523 N N . VAL A 1 72 ? 4.553 -18.002 -8.265 1.00 91.12 72 VAL A N 1
ATOM 524 C CA . VAL A 1 72 ? 4.944 -17.359 -9.523 1.00 91.12 72 VAL A CA 1
ATOM 525 C C . VAL A 1 72 ? 5.470 -15.940 -9.302 1.00 91.12 72 VAL A C 1
ATOM 527 O O . VAL A 1 72 ? 5.802 -15.255 -10.270 1.00 91.12 72 VAL A O 1
ATOM 530 N N . ASN A 1 73 ? 5.647 -15.543 -8.037 1.00 93.00 73 ASN A N 1
ATOM 531 C CA . ASN A 1 73 ? 6.148 -14.238 -7.619 1.00 93.00 73 ASN A CA 1
ATOM 532 C C . ASN A 1 73 ? 5.254 -13.138 -8.199 1.00 93.00 73 ASN A C 1
ATOM 534 O O . ASN A 1 73 ? 5.702 -12.321 -9.009 1.00 93.00 73 ASN A O 1
ATOM 538 N N . GLU A 1 74 ? 3.963 -13.184 -7.881 1.00 96.12 74 GLU A N 1
ATOM 539 C CA . GLU A 1 74 ? 3.036 -12.145 -8.309 1.00 96.12 74 GLU A CA 1
ATOM 540 C C . GLU A 1 74 ? 3.333 -10.828 -7.600 1.00 96.12 74 GLU A C 1
ATOM 542 O O . GLU A 1 74 ? 3.682 -10.785 -6.429 1.00 96.12 74 GLU A O 1
ATOM 547 N N . GLY A 1 75 ? 3.179 -9.722 -8.318 1.00 97.38 75 GLY A N 1
ATOM 548 C CA . GLY A 1 75 ? 3.196 -8.393 -7.721 1.00 97.38 75 GLY A CA 1
ATOM 549 C C . GLY A 1 75 ? 1.919 -7.653 -8.069 1.00 97.38 75 GLY A C 1
ATOM 550 O O . GLY A 1 75 ? 1.441 -7.739 -9.202 1.00 97.38 75 GLY A O 1
ATOM 551 N N . LEU A 1 76 ? 1.389 -6.913 -7.103 1.00 98.69 76 LEU A N 1
ATOM 552 C CA . LEU A 1 76 ? 0.311 -5.962 -7.305 1.00 98.69 76 LEU A CA 1
ATOM 553 C C . LEU A 1 76 ? 0.896 -4.695 -7.931 1.00 98.69 76 LEU A C 1
ATOM 555 O O . LEU A 1 76 ? 1.595 -3.920 -7.276 1.00 98.69 76 LEU A O 1
ATOM 559 N N . LEU A 1 77 ? 0.604 -4.494 -9.207 1.00 98.44 77 LEU A N 1
ATOM 560 C CA . LEU A 1 77 ? 0.897 -3.273 -9.935 1.00 98.44 77 LEU A CA 1
ATOM 561 C C . LEU A 1 77 ? -0.224 -2.261 -9.700 1.00 98.44 77 LEU A C 1
ATOM 563 O O . LEU A 1 77 ? -1.381 -2.560 -9.979 1.00 98.44 77 LEU A O 1
ATOM 567 N N . LEU A 1 78 ? 0.139 -1.057 -9.267 1.00 98.56 78 LEU A N 1
ATOM 568 C CA . LEU A 1 78 ? -0.735 0.110 -9.197 1.00 98.56 78 LEU A CA 1
ATOM 569 C C . LEU A 1 78 ? -0.087 1.224 -10.015 1.00 98.56 78 LEU A C 1
ATOM 571 O O . LEU A 1 78 ? 1.065 1.574 -9.764 1.00 98.56 78 LEU A O 1
ATOM 575 N N . SER A 1 79 ? -0.785 1.787 -10.994 1.00 97.31 79 SER A N 1
ATOM 576 C CA . SER A 1 79 ? -0.228 2.885 -11.783 1.00 97.31 79 SER A CA 1
ATOM 577 C C . SER A 1 79 ? -1.271 3.920 -12.151 1.00 97.31 79 SER A C 1
ATOM 579 O O . SER A 1 79 ? -2.429 3.600 -12.414 1.00 97.31 79 SER A O 1
ATOM 581 N N . LYS A 1 80 ? -0.814 5.170 -12.196 1.00 97.00 80 LYS A N 1
ATOM 582 C CA . LYS A 1 80 ? -1.513 6.324 -12.734 1.00 97.00 80 LYS A CA 1
ATOM 583 C C . LYS A 1 80 ? -0.548 7.100 -13.623 1.00 97.00 80 LYS A C 1
ATOM 585 O O . LYS A 1 80 ? 0.377 7.756 -13.161 1.00 97.00 80 LYS A O 1
ATOM 590 N N . THR A 1 81 ? -0.782 7.033 -14.924 1.00 94.56 81 THR A N 1
ATOM 591 C CA . THR A 1 81 ? 0.080 7.647 -15.948 1.00 94.56 81 THR A CA 1
ATOM 592 C C . THR A 1 81 ? -0.186 9.147 -16.135 1.00 94.56 81 THR A C 1
ATOM 594 O O . THR A 1 81 ? 0.652 9.882 -16.664 1.00 94.56 81 THR A O 1
ATOM 597 N N . GLY A 1 82 ? -1.359 9.617 -15.701 1.00 92.50 82 GLY A N 1
ATOM 598 C CA . GLY A 1 82 ? -1.769 11.019 -15.754 1.00 92.50 82 GLY A CA 1
ATOM 599 C C . GLY A 1 82 ? -1.244 11.881 -14.600 1.00 92.50 82 GLY A C 1
ATOM 600 O O . GLY A 1 82 ? -0.514 11.392 -13.742 1.00 92.50 82 GLY A O 1
ATOM 601 N N . PRO A 1 83 ? -1.606 13.178 -14.565 1.00 94.81 83 PRO A N 1
ATOM 602 C CA . PRO A 1 83 ? -1.320 14.045 -13.424 1.00 94.81 83 PRO A CA 1
ATOM 603 C C . PRO A 1 83 ? -2.166 13.660 -12.205 1.00 94.81 83 PRO A C 1
ATOM 605 O O . PRO A 1 83 ? -3.276 13.144 -12.341 1.00 94.81 83 PRO A O 1
ATOM 608 N N . THR A 1 84 ? -1.685 13.999 -11.016 1.00 95.44 84 THR A N 1
ATOM 609 C CA . THR A 1 84 ? -2.323 13.739 -9.717 1.00 95.44 84 THR A CA 1
ATOM 610 C C . THR A 1 84 ? -3.741 14.304 -9.674 1.00 95.44 84 THR A C 1
ATOM 612 O O . THR A 1 84 ? -4.672 13.635 -9.235 1.00 95.44 84 THR A O 1
ATOM 615 N N . ALA A 1 85 ? -3.942 15.493 -10.251 1.00 96.06 85 ALA A N 1
ATOM 616 C CA . ALA A 1 85 ? -5.240 16.165 -10.310 1.00 96.06 85 ALA A CA 1
ATOM 617 C C . ALA A 1 85 ? -6.296 15.468 -11.193 1.00 96.06 85 ALA A C 1
ATOM 619 O O . ALA A 1 85 ? -7.468 15.838 -11.125 1.00 96.06 85 ALA A O 1
ATOM 620 N N . ALA A 1 86 ? -5.917 14.501 -12.039 1.00 96.12 86 ALA A N 1
ATOM 621 C CA . ALA A 1 86 ? -6.893 13.719 -12.7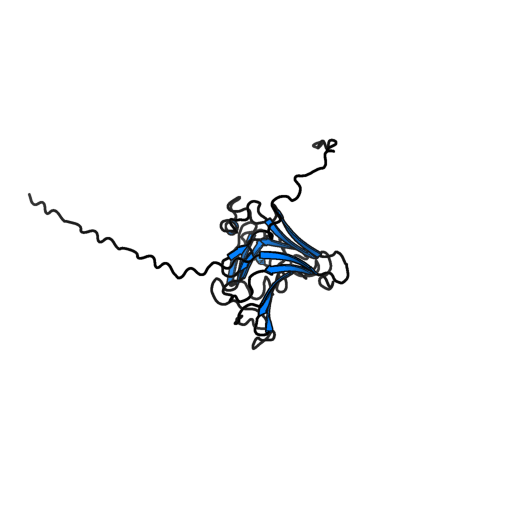92 1.00 96.12 86 ALA A CA 1
ATOM 622 C C . ALA A 1 86 ? -7.751 12.895 -11.824 1.00 96.12 86 ALA A C 1
ATOM 624 O O . ALA A 1 86 ? -7.217 12.248 -10.921 1.00 96.12 86 ALA A O 1
ATOM 625 N N . ASN A 1 87 ? -9.068 12.897 -12.024 1.00 97.06 87 ASN A N 1
ATOM 626 C CA . ASN A 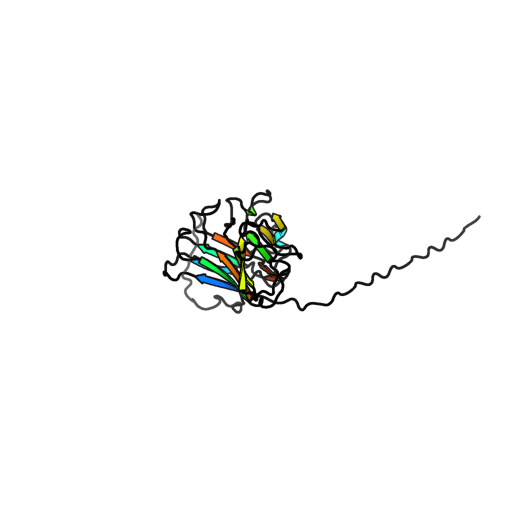1 87 ? -10.030 12.174 -11.194 1.00 97.06 87 ASN A CA 1
ATOM 627 C C . ASN A 1 87 ? -10.029 10.673 -11.528 1.00 97.06 87 ASN A C 1
ATOM 629 O O . ASN A 1 87 ? -11.009 10.128 -12.026 1.00 97.06 87 ASN A O 1
ATOM 633 N N . ALA A 1 88 ? -8.889 10.031 -11.293 1.00 97.62 88 ALA A N 1
ATOM 634 C CA . ALA A 1 88 ? -8.679 8.609 -11.490 1.00 97.62 88 ALA A CA 1
ATOM 635 C C . ALA A 1 88 ? -7.723 8.059 -10.424 1.00 97.62 88 ALA A C 1
ATOM 637 O O . ALA A 1 88 ? -6.808 8.762 -9.989 1.00 97.62 88 ALA A O 1
ATOM 638 N N . SER A 1 89 ? -7.899 6.810 -10.011 1.00 97.94 89 SER A N 1
ATOM 639 C CA . SER A 1 89 ? -6.989 6.118 -9.098 1.00 97.94 89 SER A CA 1
ATOM 640 C C . SER A 1 89 ? -6.948 4.616 -9.368 1.00 97.94 89 SER A C 1
ATOM 642 O O . SER A 1 89 ? -7.932 4.004 -9.782 1.00 97.94 89 SER A O 1
ATOM 644 N N . ALA A 1 90 ? -5.782 4.024 -9.133 1.00 98.50 90 ALA A N 1
ATOM 645 C CA . ALA A 1 90 ? -5.616 2.583 -9.028 1.00 98.50 90 ALA A CA 1
ATOM 646 C C . ALA A 1 90 ? -5.750 2.179 -7.557 1.00 98.50 90 ALA A C 1
ATOM 648 O O . ALA A 1 90 ? -5.421 2.953 -6.657 1.00 98.50 90 ALA A O 1
ATOM 649 N N . GLY A 1 91 ? -6.207 0.966 -7.281 1.00 98.38 91 GLY A N 1
ATOM 650 C CA . GLY A 1 91 ? -6.270 0.492 -5.907 1.00 98.38 91 GLY A CA 1
ATOM 651 C C . GLY A 1 91 ? -6.484 -1.001 -5.791 1.00 98.38 91 GLY A C 1
ATOM 652 O O . GLY A 1 91 ? -6.562 -1.719 -6.787 1.00 98.38 91 GLY A O 1
ATOM 653 N N . ALA A 1 92 ? -6.563 -1.472 -4.555 1.00 98.75 92 ALA A N 1
ATOM 654 C CA . ALA A 1 92 ? -6.978 -2.827 -4.248 1.00 98.75 92 ALA A CA 1
ATOM 655 C C . ALA A 1 92 ? -7.777 -2.871 -2.946 1.00 98.75 92 ALA A C 1
ATOM 657 O O . ALA A 1 92 ? -7.354 -2.325 -1.930 1.00 98.75 92 ALA A O 1
ATOM 658 N N . GLU A 1 93 ? -8.906 -3.568 -2.969 1.00 98.62 93 GLU A N 1
ATOM 659 C CA . GLU A 1 93 ? -9.757 -3.771 -1.804 1.00 98.62 93 GLU A CA 1
ATOM 660 C C . GLU A 1 93 ? -9.320 -5.025 -1.039 1.00 98.62 93 GLU A C 1
ATOM 662 O O . GLU A 1 93 ? -9.165 -6.117 -1.604 1.00 98.62 93 GLU A O 1
ATOM 667 N N . LEU A 1 94 ? -9.164 -4.895 0.278 1.00 98.38 94 LEU A N 1
ATOM 668 C CA . LEU A 1 94 ? -8.822 -6.003 1.164 1.00 98.38 94 LEU A CA 1
ATOM 669 C C . LEU A 1 94 ? -10.108 -6.688 1.650 1.00 98.38 94 LEU A C 1
ATOM 671 O O . LEU A 1 94 ? -10.692 -6.351 2.681 1.00 98.38 94 LEU A O 1
ATOM 675 N N . LYS A 1 95 ? -10.565 -7.706 0.918 1.00 97.12 95 LYS A N 1
ATOM 676 C CA . LYS A 1 95 ? -11.776 -8.475 1.250 1.00 97.12 95 LYS A CA 1
ATOM 677 C C . LYS A 1 95 ? -11.532 -9.417 2.426 1.00 97.12 95 LYS A C 1
ATOM 679 O O . LYS A 1 95 ? -10.544 -10.139 2.449 1.00 97.12 95 LYS A O 1
ATOM 684 N N . GLY A 1 96 ? -12.491 -9.507 3.350 1.00 95.69 96 GLY A N 1
ATOM 685 C CA . GLY A 1 96 ? -12.436 -10.432 4.498 1.00 95.69 96 GLY A CA 1
ATOM 686 C C . GLY A 1 96 ? -11.915 -9.817 5.802 1.00 95.69 96 GLY A C 1
ATOM 687 O O . GLY A 1 96 ? -11.921 -10.486 6.828 1.00 95.69 96 GLY A O 1
ATOM 688 N N . VAL A 1 97 ? -11.547 -8.531 5.793 1.00 96.75 97 VAL A N 1
ATOM 689 C CA . VAL A 1 97 ? -11.048 -7.795 6.976 1.00 96.75 97 VAL A CA 1
ATOM 690 C C . VAL A 1 97 ? -12.153 -7.282 7.911 1.00 96.75 97 VAL A C 1
ATOM 692 O O . VAL A 1 97 ? -11.896 -6.851 9.037 1.00 96.75 97 VAL A O 1
ATOM 695 N N . LYS A 1 98 ? -13.414 -7.313 7.462 1.00 97.19 98 LYS A N 1
ATOM 696 C CA . LYS A 1 98 ? -14.556 -6.766 8.201 1.00 97.19 98 LYS A CA 1
ATOM 697 C C . LYS A 1 98 ? -14.718 -7.440 9.565 1.00 97.19 98 LYS A C 1
ATOM 699 O O . LYS A 1 98 ? -14.909 -8.645 9.674 1.00 97.19 98 LYS A O 1
ATOM 704 N N . GLY A 1 99 ? -14.773 -6.623 10.611 1.00 95.94 99 GLY A N 1
ATOM 705 C CA . GLY A 1 99 ? -14.947 -7.053 11.994 1.00 95.94 99 GLY A CA 1
ATOM 706 C C . GLY A 1 99 ? -13.645 -7.304 12.751 1.00 95.94 99 GLY A C 1
ATOM 707 O O . GLY A 1 99 ? -13.720 -7.489 13.963 1.00 95.94 99 GLY A O 1
ATOM 708 N N . MET A 1 100 ? -12.489 -7.277 12.083 1.00 94.94 100 MET A N 1
ATOM 709 C CA . MET A 1 100 ? -11.188 -7.456 12.726 1.00 94.94 100 MET A CA 1
ATOM 710 C C . MET A 1 100 ? -10.763 -6.197 13.488 1.00 94.94 100 MET A C 1
ATOM 712 O O . MET A 1 100 ? -11.080 -5.079 13.083 1.00 94.94 100 MET A O 1
ATOM 716 N N . SER A 1 101 ? -10.016 -6.384 14.574 1.00 94.88 101 SER A N 1
ATOM 717 C CA . SER A 1 101 ? -9.225 -5.318 15.196 1.00 94.88 101 SER A CA 1
ATOM 718 C C . SER A 1 101 ? -7.827 -5.337 14.589 1.00 94.88 101 SER A C 1
ATOM 720 O O . SER A 1 101 ? -7.232 -6.411 14.488 1.00 94.88 101 SER A O 1
ATOM 722 N N . LEU A 1 102 ? -7.306 -4.180 14.188 1.00 96.56 102 LEU A N 1
ATOM 723 C CA . LEU A 1 102 ? -5.975 -4.089 13.591 1.00 96.56 102 LEU A CA 1
ATOM 724 C C . LEU A 1 102 ? -4.880 -4.126 14.657 1.00 96.56 102 LEU A C 1
ATOM 726 O O . LEU A 1 102 ? -4.931 -3.393 15.642 1.00 96.56 102 LEU A O 1
ATOM 730 N N . THR A 1 103 ? -3.881 -4.961 14.412 1.00 96.06 103 THR A N 1
ATOM 731 C CA . THR A 1 103 ? -2.601 -5.010 15.125 1.00 96.06 103 THR A CA 1
ATOM 732 C C . THR A 1 103 ? -1.429 -4.761 14.183 1.00 96.06 103 THR A C 1
ATOM 734 O O . THR A 1 103 ? -0.350 -4.375 14.624 1.00 96.06 103 THR A O 1
ATOM 737 N N . GLU A 1 104 ? -1.635 -4.985 12.882 1.00 96.56 104 GLU A N 1
ATOM 738 C CA . GLU A 1 104 ? -0.644 -4.718 11.852 1.00 96.56 104 GLU A CA 1
ATOM 739 C C . GLU A 1 104 ? -1.302 -4.452 10.497 1.00 96.56 104 GLU A C 1
ATOM 741 O O . GLU A 1 104 ? -2.288 -5.103 10.144 1.00 96.56 104 GLU A O 1
ATOM 746 N N . LEU A 1 105 ? -0.726 -3.519 9.745 1.00 98.19 105 LEU A N 1
ATOM 747 C CA . LEU A 1 105 ? -0.910 -3.386 8.303 1.00 98.19 105 LEU A CA 1
ATOM 748 C C . LEU A 1 105 ? 0.455 -3.282 7.639 1.00 98.19 105 LEU A C 1
ATOM 750 O O . LEU A 1 105 ? 1.404 -2.783 8.247 1.00 98.19 105 LEU A O 1
ATOM 754 N N . GLY A 1 106 ? 0.556 -3.679 6.379 1.00 97.75 106 GLY A N 1
ATOM 755 C CA . GLY A 1 106 ? 1.759 -3.403 5.614 1.00 97.75 106 GLY A CA 1
ATOM 756 C C . GLY A 1 106 ? 1.804 -4.043 4.247 1.00 97.75 106 GLY A C 1
ATOM 757 O O . GLY A 1 106 ? 0.836 -4.634 3.780 1.00 97.75 106 GLY A O 1
ATOM 758 N N . TYR A 1 107 ? 2.947 -3.883 3.605 1.00 97.94 107 TYR A N 1
ATOM 759 C CA . TYR A 1 107 ? 3.271 -4.488 2.323 1.00 97.94 107 TYR A CA 1
ATOM 760 C C . TYR A 1 107 ? 4.785 -4.491 2.141 1.00 97.94 107 TYR A C 1
ATOM 762 O O . TYR A 1 107 ? 5.519 -3.748 2.803 1.00 97.94 107 TYR A O 1
ATOM 770 N N . ASP A 1 108 ? 5.256 -5.346 1.251 1.00 96.19 108 ASP A N 1
ATOM 771 C CA . ASP A 1 108 ? 6.597 -5.256 0.706 1.00 96.19 108 ASP A CA 1
ATOM 772 C C . ASP A 1 108 ? 6.513 -4.423 -0.588 1.00 96.19 108 ASP A C 1
ATOM 774 O O . ASP A 1 108 ? 5.627 -4.625 -1.414 1.00 96.19 108 ASP A O 1
ATOM 778 N N . ILE A 1 109 ? 7.387 -3.433 -0.753 1.00 95.31 109 ILE A N 1
ATOM 779 C CA . ILE A 1 109 ? 7.379 -2.494 -1.883 1.00 95.31 109 ILE A CA 1
ATOM 780 C C . ILE A 1 109 ? 8.669 -2.619 -2.690 1.00 95.31 109 ILE A C 1
ATOM 782 O O . ILE A 1 109 ? 9.765 -2.654 -2.126 1.00 95.31 109 ILE A O 1
ATOM 786 N N . ARG A 1 110 ? 8.557 -2.671 -4.021 1.00 94.06 110 ARG A N 1
ATOM 787 C CA . ARG A 1 110 ? 9.714 -2.830 -4.909 1.00 94.06 110 ARG A CA 1
ATOM 788 C C . ARG A 1 110 ? 10.556 -1.558 -4.930 1.00 94.06 110 ARG A C 1
ATOM 790 O O . ARG A 1 110 ? 10.152 -0.550 -5.518 1.00 94.06 110 ARG A O 1
ATOM 797 N N . LYS A 1 111 ? 11.738 -1.614 -4.321 1.00 90.12 111 LYS A N 1
ATOM 798 C CA . LYS A 1 111 ? 12.658 -0.491 -4.112 1.00 90.12 111 LYS A CA 1
ATOM 799 C C . LYS A 1 111 ? 14.110 -0.973 -4.156 1.00 90.12 111 LYS A C 1
ATOM 801 O O . LYS A 1 111 ? 14.449 -1.908 -3.437 1.00 90.12 111 LYS A O 1
ATOM 806 N N . PRO A 1 112 ? 14.975 -0.379 -4.995 1.00 83.50 112 PRO A N 1
ATOM 807 C CA . PRO A 1 112 ? 16.360 -0.812 -5.094 1.00 83.50 112 PRO A CA 1
ATOM 808 C C . PRO A 1 112 ? 17.220 -0.246 -3.960 1.00 83.50 112 PRO A C 1
ATOM 810 O O . PRO A 1 112 ? 17.149 0.949 -3.676 1.00 83.50 112 PRO A O 1
ATOM 813 N N . GLY A 1 113 ? 18.144 -1.069 -3.466 1.00 71.38 113 GLY A N 1
ATOM 814 C CA . GLY A 1 113 ? 19.240 -0.650 -2.591 1.00 71.38 113 GLY A CA 1
ATOM 815 C C . GLY A 1 113 ? 18.986 -0.898 -1.107 1.00 71.38 113 GLY A C 1
ATOM 816 O O . GLY A 1 113 ? 17.894 -0.690 -0.597 1.00 71.38 113 GLY A O 1
ATOM 817 N N . SER A 1 114 ? 20.042 -1.328 -0.410 1.00 64.06 114 SER A N 1
ATOM 818 C CA . SER A 1 114 ? 20.039 -1.538 1.041 1.00 64.06 114 SER A CA 1
ATOM 819 C C . SER A 1 114 ? 20.417 -0.283 1.840 1.00 64.06 114 SER A C 1
ATOM 821 O O . SER A 1 114 ? 20.609 -0.351 3.054 1.00 64.06 114 SER A O 1
ATOM 823 N N . ASP A 1 115 ? 20.621 0.852 1.169 1.00 58.09 115 ASP A N 1
ATOM 824 C CA . ASP A 1 115 ? 20.870 2.140 1.797 1.00 58.09 115 ASP A CA 1
ATOM 825 C C . ASP A 1 115 ? 19.552 2.750 2.298 1.00 58.09 115 ASP A C 1
ATOM 827 O O . ASP A 1 115 ? 18.574 2.910 1.577 1.00 58.09 115 ASP A O 1
ATOM 831 N N . VAL A 1 116 ? 19.547 3.068 3.592 1.00 51.53 116 VAL A N 1
ATOM 832 C CA . VAL A 1 116 ? 18.425 3.372 4.508 1.00 51.53 116 VAL A CA 1
ATOM 833 C C . VAL A 1 116 ? 17.520 4.574 4.145 1.00 51.53 116 VAL A C 1
ATOM 835 O O . VAL A 1 116 ? 16.795 5.078 4.994 1.00 51.53 116 VAL A O 1
ATOM 838 N N . ALA A 1 117 ? 17.532 5.043 2.896 1.00 54.91 117 ALA A N 1
ATOM 839 C CA . ALA A 1 117 ? 16.671 6.111 2.380 1.00 54.91 117 ALA A CA 1
ATOM 840 C C . ALA A 1 117 ? 15.725 5.653 1.247 1.00 54.91 117 ALA A C 1
ATOM 842 O O . ALA A 1 117 ? 14.994 6.473 0.693 1.00 54.91 117 ALA A O 1
ATOM 843 N N . ALA A 1 118 ? 15.739 4.371 0.864 1.00 62.03 118 ALA A N 1
ATOM 844 C CA . ALA A 1 118 ? 15.145 3.927 -0.397 1.00 62.03 118 ALA A CA 1
ATOM 845 C C . ALA A 1 118 ? 13.617 3.729 -0.385 1.00 62.03 118 ALA A C 1
ATOM 847 O O . ALA A 1 118 ? 13.009 3.916 -1.440 1.00 62.03 118 ALA A O 1
ATOM 848 N N . ALA A 1 119 ? 12.967 3.462 0.760 1.00 66.25 119 ALA A N 1
ATOM 849 C CA . ALA A 1 119 ? 11.503 3.338 0.795 1.00 66.25 119 ALA A CA 1
ATOM 850 C C . ALA A 1 119 ? 10.807 4.619 0.307 1.00 66.25 119 ALA A C 1
ATOM 852 O O . ALA A 1 119 ? 9.852 4.536 -0.449 1.00 66.25 119 ALA A O 1
ATOM 853 N N . HIS A 1 120 ? 11.336 5.799 0.641 1.00 78.88 120 HIS A N 1
ATOM 854 C CA . HIS A 1 120 ? 10.801 7.103 0.202 1.00 78.88 120 HIS A CA 1
ATOM 855 C C . HIS A 1 120 ? 11.699 7.796 -0.836 1.00 78.88 120 HIS A C 1
ATOM 857 O O . HIS A 1 120 ? 11.471 8.942 -1.232 1.00 78.88 120 HIS A O 1
ATOM 863 N N . GLY A 1 121 ? 12.764 7.111 -1.253 1.00 80.56 121 GLY A N 1
ATOM 864 C CA . GLY A 1 121 ? 13.714 7.614 -2.231 1.00 80.56 121 GLY A CA 1
ATOM 865 C C . GLY A 1 121 ? 13.124 7.629 -3.645 1.00 80.56 121 GLY A C 1
ATOM 866 O O . GLY A 1 121 ? 12.195 6.874 -3.935 1.00 80.56 121 GLY A O 1
ATOM 867 N N . PRO A 1 122 ? 13.720 8.404 -4.564 1.00 85.06 122 PRO A N 1
ATOM 868 C CA . PRO A 1 122 ? 13.188 8.640 -5.912 1.00 85.06 122 PRO A CA 1
ATOM 869 C C . PRO A 1 122 ? 13.325 7.439 -6.865 1.00 85.06 122 PRO A C 1
ATOM 871 O O . PRO A 1 122 ? 13.067 7.547 -8.057 1.00 85.06 122 PRO A O 1
ATOM 874 N N . ARG A 1 123 ? 13.831 6.298 -6.386 1.00 86.44 123 ARG A N 1
ATOM 875 C CA . ARG A 1 123 ? 14.119 5.119 -7.212 1.00 86.44 123 ARG A CA 1
ATOM 876 C C . ARG A 1 123 ? 13.107 4.024 -6.912 1.00 86.44 123 ARG A C 1
ATOM 878 O O . ARG A 1 123 ? 12.824 3.763 -5.747 1.00 86.44 123 ARG A O 1
ATOM 885 N N . GLY A 1 124 ? 12.672 3.308 -7.946 1.00 90.19 124 GLY A N 1
ATOM 886 C CA . GLY A 1 124 ? 11.730 2.196 -7.807 1.00 90.19 124 GLY A CA 1
ATOM 887 C C . GLY A 1 124 ? 10.284 2.673 -7.709 1.00 90.19 124 GLY A C 1
ATOM 888 O O . GLY A 1 124 ? 9.944 3.692 -8.292 1.00 90.19 124 GLY A O 1
ATOM 889 N N . SER A 1 125 ? 9.455 1.911 -6.997 1.00 94.25 125 SER A N 1
ATOM 890 C CA . SER A 1 125 ? 8.029 2.201 -6.802 1.00 94.25 125 SER A CA 1
ATOM 891 C C . SER A 1 125 ? 7.792 3.537 -6.113 1.00 94.25 125 SER A C 1
ATOM 893 O O . SER A 1 125 ? 8.523 3.880 -5.195 1.00 94.25 125 SER A O 1
ATOM 895 N N . HIS A 1 126 ? 6.721 4.227 -6.457 1.00 93.88 126 HIS A N 1
ATOM 896 C CA . HIS A 1 126 ? 6.295 5.443 -5.787 1.00 93.88 126 HIS A CA 1
ATOM 897 C C . HIS A 1 126 ? 5.918 5.194 -4.328 1.00 93.88 126 HIS A C 1
ATOM 899 O O . HIS A 1 126 ? 5.345 4.159 -3.985 1.00 93.88 126 HIS A O 1
ATOM 905 N N . CYS A 1 127 ? 6.307 6.129 -3.462 1.00 93.50 127 CYS A N 1
ATOM 906 C CA . CYS A 1 127 ? 6.055 6.074 -2.028 1.00 93.50 127 CYS A CA 1
ATOM 907 C C . CYS A 1 127 ? 6.291 7.446 -1.396 1.00 93.50 127 CYS A C 1
ATOM 909 O O . CYS A 1 127 ? 7.437 7.875 -1.228 1.00 93.50 127 CYS A O 1
ATOM 911 N N . ASP A 1 128 ? 5.214 8.114 -1.013 1.00 91.81 128 ASP A N 1
ATOM 912 C CA . ASP A 1 128 ? 5.251 9.401 -0.340 1.00 91.81 128 ASP A CA 1
ATOM 913 C C . ASP A 1 128 ? 4.231 9.471 0.815 1.00 91.81 128 ASP A C 1
ATOM 915 O O . ASP A 1 128 ? 3.768 8.453 1.340 1.00 91.81 128 ASP A O 1
ATOM 919 N N . ASN A 1 129 ? 3.916 10.680 1.282 1.00 92.31 129 ASN A N 1
ATOM 920 C CA . ASN A 1 129 ? 2.995 10.880 2.401 1.00 92.31 129 ASN A CA 1
ATOM 921 C C . ASN A 1 129 ? 1.533 10.535 2.068 1.00 92.31 129 ASN A C 1
ATOM 923 O O . ASN A 1 129 ? 0.742 10.357 2.995 1.00 92.31 129 ASN A O 1
ATOM 927 N N . GLY A 1 130 ? 1.168 10.497 0.787 1.00 91.62 130 GLY A N 1
ATOM 928 C CA . GLY A 1 130 ? -0.185 10.288 0.291 1.00 91.62 130 GLY A CA 1
ATOM 929 C C . GLY A 1 130 ? -0.384 8.945 -0.407 1.00 91.62 130 GLY A C 1
ATOM 930 O O . GLY A 1 130 ? -1.509 8.442 -0.383 1.00 91.62 130 GLY A O 1
ATOM 931 N N . SER A 1 131 ? 0.660 8.335 -0.976 1.00 94.69 131 SER A N 1
ATOM 932 C CA . SER A 1 131 ? 0.501 7.170 -1.846 1.00 94.69 131 SER A CA 1
ATOM 933 C C . SER A 1 131 ? 1.721 6.235 -1.905 1.00 94.69 131 SER A C 1
ATOM 935 O O . SER A 1 131 ? 2.854 6.695 -1.772 1.00 94.69 131 SER A O 1
ATOM 937 N N . PRO A 1 132 ? 1.532 4.916 -2.118 1.00 97.19 132 PRO A N 1
ATOM 938 C CA . PRO A 1 132 ? 0.282 4.186 -1.921 1.00 97.19 132 PRO A CA 1
ATOM 939 C C . PRO A 1 132 ? -0.130 4.229 -0.448 1.00 97.19 132 PRO A C 1
ATOM 941 O O . PRO A 1 132 ? 0.701 4.080 0.453 1.00 97.19 132 PRO A O 1
ATOM 944 N N . ARG A 1 133 ? -1.423 4.424 -0.188 1.00 98.00 133 ARG A N 1
ATOM 945 C CA . ARG A 1 133 ? -1.955 4.533 1.177 1.00 98.00 133 ARG A CA 1
ATOM 946 C C . ARG A 1 133 ? -2.964 3.454 1.497 1.00 98.00 133 ARG A C 1
ATOM 948 O O . ARG A 1 133 ? -3.741 3.064 0.633 1.00 98.00 133 ARG A O 1
ATOM 955 N N . PHE A 1 134 ? -3.014 3.048 2.761 1.00 98.81 134 PHE A N 1
ATOM 956 C CA . PHE A 1 134 ? -4.183 2.362 3.294 1.00 98.81 134 PHE A CA 1
ATOM 957 C C . PHE A 1 134 ? -5.259 3.382 3.639 1.00 98.81 134 PHE A C 1
ATOM 959 O O . PHE A 1 134 ? -5.008 4.294 4.422 1.00 98.81 134 PHE A O 1
ATOM 966 N N . ASN A 1 135 ? -6.459 3.183 3.118 1.00 98.69 135 ASN A N 1
ATOM 967 C CA . ASN A 1 135 ? -7.685 3.804 3.588 1.00 98.69 135 ASN A CA 1
ATOM 968 C C . ASN A 1 135 ? -8.414 2.788 4.470 1.00 98.69 135 ASN A C 1
ATOM 970 O O . ASN A 1 135 ? -8.646 1.661 4.048 1.00 98.69 135 ASN A O 1
ATOM 974 N N . VAL A 1 136 ? -8.768 3.159 5.698 1.00 98.62 136 VAL A N 1
ATOM 975 C CA . VAL A 1 136 ? -9.372 2.258 6.687 1.00 98.62 136 VAL A CA 1
ATOM 976 C C . VAL A 1 136 ? -10.677 2.862 7.185 1.00 98.62 136 VAL A C 1
ATOM 978 O O . VAL A 1 136 ? -10.677 3.827 7.952 1.00 98.62 136 VAL A O 1
ATOM 981 N N . ALA A 1 137 ? -11.801 2.263 6.801 1.00 98.44 137 ALA A N 1
ATOM 982 C CA . ALA A 1 137 ? -13.103 2.607 7.350 1.00 98.44 137 ALA A CA 1
ATOM 983 C C . ALA A 1 137 ? -13.421 1.710 8.551 1.00 98.44 137 ALA A C 1
ATOM 985 O O . ALA A 1 137 ? -13.291 0.484 8.500 1.00 98.44 137 ALA A O 1
ATOM 986 N N . LEU A 1 138 ? -13.878 2.313 9.645 1.00 98.00 138 LEU A N 1
ATOM 987 C CA . LEU A 1 138 ? -14.239 1.619 10.877 1.00 98.00 138 LEU A CA 1
ATOM 988 C C . LEU A 1 138 ? -15.753 1.504 11.041 1.00 98.00 138 LEU A C 1
ATOM 990 O O . LEU A 1 138 ? -16.516 2.353 10.587 1.00 98.00 138 LEU A O 1
ATOM 994 N N . LYS A 1 139 ? -16.206 0.504 11.807 1.00 96.56 139 LYS A N 1
ATOM 995 C CA . LYS A 1 139 ? -17.631 0.356 12.164 1.00 96.56 139 LYS A CA 1
ATOM 996 C C . LYS A 1 139 ? -18.195 1.536 12.957 1.00 96.56 139 LYS A C 1
ATOM 998 O O . LYS A 1 139 ? -19.406 1.723 12.981 1.00 96.56 139 LYS A O 1
ATOM 1003 N N . SER A 1 140 ? -17.338 2.318 13.613 1.00 95.12 140 SER A N 1
ATOM 1004 C CA . SER A 1 140 ? -17.728 3.562 14.286 1.00 95.12 140 SER A CA 1
ATOM 1005 C C . SER A 1 140 ? -18.076 4.695 13.312 1.00 95.12 140 SER A C 1
ATOM 1007 O O . SER A 1 140 ? -18.561 5.729 13.758 1.00 95.12 140 SER A O 1
ATOM 1009 N N . GLY A 1 141 ? -17.812 4.525 12.012 1.00 95.56 141 GLY A N 1
ATOM 1010 C CA . GLY A 1 141 ? -17.927 5.567 10.991 1.00 95.56 141 GLY A CA 1
ATOM 1011 C C . GLY A 1 141 ? -16.675 6.434 10.842 1.00 95.56 141 GLY A C 1
ATOM 1012 O O . GLY A 1 141 ? -16.648 7.311 9.987 1.00 95.56 141 GLY A O 1
ATOM 1013 N N . ALA A 1 142 ? -15.635 6.203 11.650 1.00 96.94 142 ALA A N 1
ATOM 1014 C CA . ALA A 1 142 ? -14.354 6.883 11.485 1.00 96.94 142 ALA A CA 1
ATOM 1015 C C . ALA A 1 142 ? -13.600 6.341 10.262 1.00 96.94 142 ALA A C 1
ATOM 1017 O O . ALA A 1 142 ? -13.634 5.138 9.994 1.00 96.94 142 ALA A O 1
ATOM 1018 N N . PHE A 1 143 ? -12.896 7.229 9.566 1.00 97.88 143 PHE A N 1
ATOM 1019 C CA . PHE A 1 143 ? -12.084 6.913 8.398 1.00 97.88 143 PHE A CA 1
ATOM 1020 C C . PHE A 1 143 ? -10.651 7.369 8.642 1.00 97.88 143 PHE A C 1
ATOM 1022 O O . PHE A 1 143 ? -10.425 8.525 8.992 1.00 97.88 143 PHE A O 1
ATOM 1029 N N . PHE A 1 144 ? -9.702 6.461 8.462 1.00 98.50 144 PHE A N 1
ATOM 1030 C CA . PHE A 1 144 ? -8.283 6.721 8.642 1.00 98.50 144 PHE A CA 1
ATOM 1031 C C . PHE A 1 144 ? -7.542 6.537 7.330 1.00 98.50 144 PHE A C 1
ATOM 1033 O O . PHE A 1 144 ? -7.913 5.677 6.534 1.00 98.50 144 PHE A O 1
ATOM 1040 N N . PHE A 1 145 ? -6.455 7.279 7.147 1.00 97.06 145 PHE A N 1
ATOM 1041 C CA . PHE A 1 145 ? -5.473 6.963 6.122 1.00 97.06 145 PHE A CA 1
ATOM 1042 C C . PHE A 1 145 ? -4.069 6.798 6.710 1.00 97.06 145 PHE A C 1
ATOM 1044 O O . PHE A 1 145 ? -3.708 7.430 7.710 1.00 97.06 145 PHE A O 1
ATOM 1051 N N . ILE A 1 146 ? -3.290 5.921 6.082 1.00 98.19 146 ILE A N 1
ATOM 1052 C CA . ILE A 1 146 ? -1.888 5.639 6.391 1.00 98.19 146 ILE A CA 1
ATOM 1053 C C . ILE A 1 146 ? -1.135 5.672 5.063 1.00 98.19 146 ILE A C 1
ATOM 1055 O O . ILE A 1 146 ? -1.246 4.735 4.273 1.00 98.19 146 ILE A O 1
ATOM 1059 N N . GLY A 1 147 ? -0.433 6.769 4.789 1.00 95.94 147 GLY A N 1
ATOM 1060 C CA . GLY A 1 147 ? 0.408 6.908 3.605 1.00 95.94 147 GLY A CA 1
ATOM 1061 C C . GLY A 1 147 ? 1.711 6.130 3.733 1.00 95.94 147 GLY A C 1
ATOM 1062 O O . GLY A 1 147 ? 2.140 5.798 4.839 1.00 95.94 147 GLY A O 1
ATOM 1063 N N . CYS A 1 148 ? 2.357 5.876 2.598 1.00 95.44 148 CYS A N 1
ATOM 1064 C CA . CYS A 1 148 ? 3.578 5.079 2.537 1.00 95.44 148 CYS A CA 1
ATOM 1065 C C . CYS A 1 148 ? 4.705 5.647 3.421 1.00 95.44 148 CYS A C 1
ATOM 1067 O O . CYS A 1 148 ? 5.391 4.900 4.115 1.00 95.44 148 CYS A O 1
ATOM 1069 N N . ALA A 1 149 ? 4.858 6.973 3.453 1.00 92.81 149 ALA A N 1
ATOM 1070 C CA . ALA A 1 149 ? 5.845 7.681 4.269 1.00 92.81 149 ALA A CA 1
ATOM 1071 C C . ALA A 1 149 ? 5.273 8.335 5.537 1.00 92.81 149 ALA A C 1
ATOM 1073 O O . ALA A 1 149 ? 6.039 8.768 6.403 1.00 92.81 149 ALA A O 1
ATOM 1074 N N . SER A 1 150 ? 3.943 8.435 5.666 1.00 93.25 150 SER A N 1
ATOM 1075 C CA . SER A 1 150 ? 3.309 9.180 6.756 1.00 93.25 150 SER A CA 1
ATOM 1076 C C . SER A 1 150 ? 1.987 8.551 7.228 1.00 93.25 150 SER A C 1
ATOM 1078 O O . SER A 1 150 ? 1.018 8.515 6.468 1.00 93.25 150 SER A O 1
ATOM 1080 N N . PRO A 1 151 ? 1.882 8.128 8.503 1.00 94.75 151 PRO A N 1
ATOM 1081 C CA . PRO A 1 151 ? 2.960 8.112 9.490 1.00 94.75 151 PRO A CA 1
ATOM 1082 C C . PRO A 1 151 ? 4.083 7.149 9.068 1.00 94.75 151 PRO A C 1
ATOM 1084 O O . PRO A 1 151 ? 3.804 6.189 8.349 1.00 94.75 151 PRO A O 1
ATOM 1087 N N . PRO A 1 152 ? 5.332 7.351 9.529 1.00 92.94 152 PRO A N 1
ATOM 1088 C CA . PRO A 1 152 ? 6.406 6.406 9.249 1.00 92.94 152 PRO A CA 1
ATOM 1089 C C . PRO A 1 152 ? 6.035 4.991 9.702 1.00 92.94 152 PRO A C 1
ATOM 1091 O O . PRO A 1 152 ? 5.428 4.810 10.765 1.00 92.94 152 PRO A O 1
ATOM 1094 N N . ALA A 1 153 ? 6.416 3.991 8.908 1.00 94.38 153 ALA A N 1
ATOM 1095 C CA . ALA A 1 153 ? 6.221 2.596 9.274 1.00 94.38 153 ALA A CA 1
ATOM 1096 C C . ALA A 1 153 ? 6.931 2.283 10.604 1.00 94.38 153 ALA A C 1
ATOM 1098 O O . ALA A 1 153 ? 8.035 2.751 10.881 1.00 94.38 153 ALA A O 1
ATOM 1099 N N . THR A 1 154 ? 6.295 1.466 11.446 1.00 94.81 154 THR A N 1
ATOM 1100 C CA . THR A 1 154 ? 6.897 0.967 12.694 1.00 94.81 154 THR A CA 1
ATOM 1101 C C . THR A 1 154 ? 8.097 0.067 12.404 1.00 94.81 154 THR A C 1
ATOM 1103 O O . THR A 1 154 ? 9.047 0.015 13.181 1.00 94.81 154 THR A O 1
ATOM 1106 N N . THR A 1 155 ? 8.059 -0.648 11.282 1.00 92.69 155 THR A N 1
ATOM 1107 C CA . THR A 1 155 ? 9.193 -1.381 10.719 1.00 92.69 155 THR A CA 1
ATOM 1108 C C . THR A 1 155 ? 9.370 -0.973 9.265 1.00 92.69 155 THR A C 1
ATOM 1110 O O . THR A 1 155 ? 8.438 -1.119 8.479 1.00 92.69 155 THR A O 1
ATOM 1113 N N . ASP A 1 156 ? 10.570 -0.508 8.928 1.00 91.31 156 ASP A N 1
ATOM 1114 C CA . ASP A 1 156 ? 11.069 -0.347 7.561 1.00 91.31 156 ASP A CA 1
ATOM 1115 C C . ASP A 1 156 ? 12.356 -1.167 7.453 1.00 91.31 156 ASP A C 1
ATOM 1117 O O . ASP A 1 156 ? 13.381 -0.833 8.054 1.00 91.31 156 ASP A O 1
ATOM 1121 N N . MET A 1 157 ? 12.262 -2.314 6.783 1.00 90.12 157 MET A N 1
ATOM 1122 C CA . MET A 1 157 ? 13.380 -3.233 6.611 1.00 90.12 157 MET A CA 1
ATOM 1123 C C . MET A 1 157 ? 13.834 -3.216 5.146 1.00 90.12 157 MET A C 1
ATOM 1125 O O . MET A 1 157 ? 13.096 -3.713 4.290 1.00 90.12 157 MET A O 1
ATOM 1129 N N . PRO A 1 158 ? 15.036 -2.686 4.853 1.00 88.62 158 PRO A N 1
ATOM 1130 C CA . PRO A 1 158 ? 15.571 -2.651 3.500 1.00 88.62 158 PRO A CA 1
ATOM 1131 C C . PRO A 1 158 ? 16.063 -4.031 3.049 1.00 88.62 158 PRO A C 1
ATOM 1133 O O . PRO A 1 158 ? 16.752 -4.741 3.788 1.00 88.62 158 PRO A O 1
ATOM 1136 N N . GLY A 1 159 ? 15.737 -4.383 1.811 1.00 87.31 159 GLY A N 1
ATOM 1137 C CA . GLY A 1 159 ? 16.285 -5.496 1.041 1.00 87.31 159 GLY A CA 1
ATOM 1138 C C . GLY A 1 159 ? 17.190 -4.996 -0.089 1.00 87.31 159 GLY A C 1
ATOM 1139 O O . GLY A 1 159 ? 17.739 -3.899 -0.027 1.00 87.31 159 GLY A O 1
ATOM 1140 N N . GLN A 1 160 ? 17.392 -5.810 -1.125 1.00 86.38 160 GLN A N 1
ATOM 1141 C CA . GLN A 1 160 ? 18.199 -5.426 -2.296 1.00 86.38 160 GLN A CA 1
ATOM 1142 C C . GLN A 1 160 ? 17.340 -4.843 -3.426 1.00 86.38 160 GLN A C 1
ATOM 1144 O O . GLN A 1 160 ? 17.772 -3.927 -4.130 1.00 86.38 160 GLN A O 1
ATOM 1149 N N . GLY A 1 161 ? 16.129 -5.368 -3.597 1.00 88.38 161 GLY A N 1
ATOM 1150 C CA . GLY A 1 161 ? 15.120 -4.913 -4.552 1.00 88.38 161 GLY A CA 1
ATOM 1151 C C . GLY A 1 161 ? 13.746 -4.670 -3.927 1.00 88.38 161 GLY A C 1
ATOM 1152 O O . GLY A 1 161 ? 12.842 -4.227 -4.639 1.00 88.38 161 GLY A O 1
ATOM 1153 N N . TRP A 1 162 ? 13.591 -4.936 -2.628 1.00 91.88 162 TRP A N 1
ATOM 1154 C CA . TRP A 1 162 ? 12.342 -4.790 -1.887 1.00 91.88 162 TRP A CA 1
ATOM 1155 C C . TRP A 1 162 ? 12.562 -4.157 -0.522 1.00 91.88 162 TRP A C 1
ATOM 1157 O O . TRP A 1 162 ? 13.582 -4.377 0.115 1.00 91.88 162 TRP A O 1
ATOM 1167 N N . HIS A 1 163 ? 11.580 -3.401 -0.050 1.00 92.31 163 HIS A N 1
ATOM 1168 C CA . HIS A 1 163 ? 11.506 -2.912 1.322 1.00 92.31 163 HIS A CA 1
ATOM 1169 C C . HIS A 1 163 ? 10.266 -3.470 1.992 1.00 92.31 163 HIS A C 1
ATOM 1171 O O . HIS A 1 163 ? 9.197 -3.490 1.392 1.00 92.31 163 HIS A O 1
ATOM 1177 N N . ARG A 1 164 ? 10.389 -3.876 3.250 1.00 94.00 164 ARG A N 1
ATOM 1178 C CA . ARG A 1 164 ? 9.262 -4.330 4.060 1.00 94.00 164 ARG A CA 1
ATOM 1179 C C . ARG A 1 164 ? 8.786 -3.213 4.967 1.00 94.00 164 ARG A C 1
ATOM 1181 O O . ARG A 1 164 ? 9.494 -2.851 5.906 1.00 94.00 164 ARG A O 1
ATOM 1188 N N . LEU A 1 165 ? 7.572 -2.732 4.715 1.00 95.12 165 LEU A N 1
ATOM 1189 C CA . LEU A 1 165 ? 6.915 -1.709 5.522 1.00 95.12 165 LEU A CA 1
ATOM 1190 C C . LEU A 1 165 ? 5.814 -2.345 6.369 1.00 95.12 165 LEU A C 1
ATOM 1192 O O . LEU A 1 165 ? 4.940 -3.033 5.837 1.00 95.12 165 LEU A O 1
ATOM 1196 N N . ARG A 1 166 ? 5.858 -2.137 7.689 1.00 96.56 166 ARG A N 1
ATOM 1197 C CA . ARG A 1 166 ? 4.813 -2.569 8.633 1.00 96.56 166 ARG A CA 1
ATOM 1198 C C . ARG A 1 166 ? 4.444 -1.441 9.587 1.00 96.56 166 ARG A C 1
ATOM 1200 O O . ARG A 1 166 ? 5.308 -0.857 10.240 1.00 96.56 166 ARG A O 1
ATOM 1207 N N . TRP A 1 167 ? 3.152 -1.185 9.729 1.00 97.88 167 TRP A N 1
ATOM 1208 C CA . TRP A 1 167 ? 2.567 -0.284 10.717 1.00 97.88 167 TRP A CA 1
ATOM 1209 C C . TRP A 1 167 ? 1.948 -1.100 11.843 1.00 97.88 167 TRP A C 1
ATOM 1211 O O . TRP A 1 167 ? 1.220 -2.053 11.591 1.00 97.88 167 TRP A O 1
ATOM 1221 N N . GLY A 1 168 ? 2.230 -0.728 13.089 1.00 94.69 168 GLY A N 1
ATOM 1222 C CA . GLY A 1 168 ? 1.770 -1.443 14.280 1.00 94.69 168 GLY A CA 1
ATOM 1223 C C . GLY A 1 168 ? 2.752 -2.509 14.764 1.00 94.69 168 GLY A C 1
ATOM 1224 O O . GLY A 1 168 ? 2.994 -2.562 15.967 1.00 94.69 168 GLY A O 1
ATOM 1225 N N . ALA A 1 169 ? 3.362 -3.293 13.863 1.00 86.75 169 ALA A N 1
ATOM 1226 C CA . ALA A 1 169 ? 4.340 -4.346 14.190 1.00 86.75 169 ALA A CA 1
ATOM 1227 C C . ALA A 1 169 ? 3.842 -5.313 15.297 1.00 86.75 169 ALA A C 1
ATOM 1229 O O . ALA A 1 169 ? 4.521 -5.550 16.298 1.00 86.75 169 ALA A O 1
ATOM 1230 N N . GLY A 1 170 ? 2.599 -5.790 15.170 1.00 81.25 170 GLY A N 1
ATOM 1231 C CA . GLY A 1 170 ? 1.881 -6.579 16.184 1.00 81.25 170 GLY A CA 1
ATOM 1232 C C . GLY A 1 170 ? 1.315 -5.780 17.370 1.00 81.25 170 GLY A C 1
ATOM 1233 O O . GLY A 1 170 ? 0.771 -6.371 18.305 1.00 81.25 170 GLY A O 1
ATOM 1234 N N . GLY A 1 171 ? 1.446 -4.453 17.349 1.00 89.38 171 GLY A N 1
ATOM 1235 C CA . GLY A 1 171 ? 0.998 -3.513 18.374 1.00 89.38 171 GLY A CA 1
ATOM 1236 C C . GLY A 1 171 ? -0.207 -2.672 17.946 1.00 89.38 171 GLY A C 1
ATOM 1237 O O . GLY A 1 171 ? -1.225 -3.191 17.500 1.00 89.38 171 GLY A O 1
ATOM 1238 N N . VAL A 1 172 ? -0.124 -1.355 18.152 1.00 93.38 172 VAL A N 1
ATOM 1239 C CA . VAL A 1 172 ? -1.205 -0.411 17.827 1.00 93.38 172 VAL A CA 1
ATOM 1240 C C . VAL A 1 172 ? -0.944 0.211 16.465 1.00 93.38 172 VAL A C 1
ATOM 1242 O O . VAL A 1 172 ? 0.060 0.896 16.279 1.00 93.38 172 VAL A O 1
ATOM 1245 N N . VAL A 1 173 ? -1.877 0.027 15.533 1.00 97.75 173 VAL A N 1
ATOM 1246 C CA . VAL A 1 173 ? -1.867 0.751 14.259 1.00 97.75 173 VAL A CA 1
ATOM 1247 C C . VAL A 1 173 ? -2.377 2.176 14.489 1.00 97.75 173 VAL A C 1
ATOM 1249 O O . VAL A 1 173 ? -3.404 2.383 15.142 1.00 97.75 173 VAL A O 1
ATOM 1252 N N . VAL A 1 174 ? -1.654 3.162 13.961 1.00 97.75 174 VAL A N 1
ATOM 1253 C CA . VAL A 1 174 ? -2.019 4.584 14.011 1.00 97.75 174 VAL A CA 1
ATOM 1254 C C . VAL A 1 174 ? -2.201 5.119 12.596 1.00 97.75 174 VAL A C 1
ATOM 1256 O O . VAL A 1 174 ? -1.535 4.661 11.671 1.00 97.75 174 VAL A O 1
ATOM 1259 N N . GLY A 1 175 ? -3.084 6.097 12.432 1.00 97.94 175 GLY A N 1
ATOM 1260 C CA . GLY A 1 175 ? -3.316 6.763 11.154 1.00 97.94 175 GLY A CA 1
ATOM 1261 C C . GLY A 1 175 ? -3.858 8.169 11.354 1.00 97.94 175 GLY A C 1
ATOM 1262 O O . GLY A 1 175 ? -4.209 8.558 12.471 1.00 97.94 175 GLY A O 1
ATOM 1263 N N . PHE A 1 176 ? -3.937 8.929 10.270 1.00 98.12 176 PHE A N 1
ATOM 1264 C CA . PHE A 1 176 ? -4.549 10.252 10.276 1.00 98.12 176 PHE A CA 1
ATOM 1265 C C . PHE A 1 176 ? -6.050 10.138 10.048 1.00 98.12 176 PHE A C 1
ATOM 1267 O O . PHE A 1 176 ? -6.503 9.354 9.218 1.00 98.12 176 PHE A O 1
ATOM 1274 N N . SER A 1 177 ? -6.827 10.923 10.786 1.00 97.62 177 SER A N 1
ATOM 1275 C CA . SER A 1 177 ? -8.281 10.972 10.667 1.00 97.62 177 SER A CA 1
ATOM 1276 C C . SER A 1 177 ? -8.798 12.297 11.207 1.00 97.62 177 SER A C 1
ATOM 1278 O O . SER A 1 177 ? -8.268 12.832 12.181 1.00 97.62 177 SER A O 1
ATOM 1280 N N . SER A 1 178 ? -9.904 12.790 10.650 1.00 96.31 178 SER A N 1
ATOM 1281 C CA . SER A 1 178 ? -10.645 13.914 11.232 1.00 96.31 178 SER A CA 1
ATOM 1282 C C . SER A 1 178 ? -11.273 13.580 12.593 1.00 96.31 178 SER A C 1
ATOM 1284 O O . SER A 1 178 ? -11.726 14.480 13.292 1.00 96.31 178 SER A O 1
ATOM 1286 N N . SER A 1 179 ? -11.328 12.297 12.971 1.00 95.31 179 SER A N 1
ATOM 1287 C CA . SER A 1 179 ? -11.749 11.847 14.300 1.00 95.31 179 SER A CA 1
ATOM 1288 C C . SER A 1 179 ? -10.616 11.844 15.331 1.00 95.31 179 SER A C 1
ATOM 1290 O O . SER A 1 179 ? -10.869 11.522 16.492 1.00 95.31 179 SER A O 1
ATOM 1292 N N . CYS A 1 180 ? -9.373 12.135 14.932 1.00 96.56 180 CYS A N 1
ATOM 1293 C CA . CYS A 1 180 ? -8.271 12.301 15.876 1.00 96.56 180 CYS A CA 1
ATOM 1294 C C . CYS A 1 180 ? -8.418 13.616 16.663 1.00 96.56 180 CYS A C 1
ATOM 1296 O O . CYS A 1 180 ? -8.997 14.573 16.148 1.00 96.56 180 CYS A O 1
ATOM 1298 N N . PRO A 1 181 ? -7.880 13.701 17.898 1.00 97.00 181 PRO A N 1
ATOM 1299 C CA . PRO A 1 181 ? -7.895 14.945 18.672 1.00 97.00 181 PRO A CA 1
ATOM 1300 C C . PRO A 1 181 ? -7.242 16.130 17.944 1.00 97.00 181 PRO A C 1
ATOM 1302 O O . PRO A 1 181 ? -7.704 17.260 18.080 1.00 97.00 181 PRO A O 1
ATOM 1305 N N . ASP A 1 182 ? -6.193 15.857 17.166 1.00 95.81 182 ASP A N 1
ATOM 1306 C CA . ASP A 1 182 ? -5.593 16.773 16.198 1.00 95.81 182 ASP A CA 1
ATOM 1307 C C . ASP A 1 182 ? -5.496 16.033 14.852 1.00 95.81 182 ASP A C 1
ATOM 1309 O O . ASP A 1 182 ? -4.861 14.978 14.802 1.00 95.81 182 ASP A O 1
ATOM 1313 N N . PRO A 1 183 ? -6.115 16.530 13.766 1.00 90.88 183 PRO A N 1
ATOM 1314 C CA . PRO A 1 183 ? -6.082 15.865 12.463 1.00 90.88 183 PRO A CA 1
ATOM 1315 C C . PRO A 1 183 ? -4.684 15.819 11.823 1.00 90.88 183 PRO A C 1
ATOM 1317 O O . PRO A 1 183 ? -4.480 15.039 10.897 1.00 90.88 183 PRO A O 1
ATOM 1320 N N . ASN A 1 184 ? -3.722 16.613 12.308 1.00 92.44 184 ASN A N 1
ATOM 1321 C CA . ASN A 1 184 ? -2.332 16.607 11.840 1.00 92.44 184 ASN A CA 1
ATOM 1322 C C . ASN A 1 184 ? -1.422 15.688 12.666 1.00 92.44 184 ASN A C 1
ATOM 1324 O O . ASN A 1 184 ? -0.218 15.631 12.418 1.00 92.44 184 ASN A O 1
ATOM 1328 N N . VAL A 1 185 ? -1.968 14.986 13.662 1.00 96.12 185 VAL A N 1
ATOM 1329 C CA . VAL A 1 185 ? -1.227 14.041 14.499 1.00 96.12 185 VAL A CA 1
ATOM 1330 C C . VAL A 1 185 ? -1.896 12.672 14.373 1.00 96.12 185 VAL A C 1
ATOM 1332 O O . VAL A 1 185 ? -3.085 12.551 14.676 1.00 96.12 185 VAL A O 1
ATOM 1335 N N . PRO A 1 186 ? -1.171 11.623 13.942 1.00 97.06 186 PRO A N 1
ATOM 1336 C CA . PRO A 1 186 ? -1.770 10.308 13.796 1.00 97.06 186 PRO A CA 1
ATOM 1337 C C . PRO A 1 186 ? -2.203 9.792 15.170 1.00 97.06 186 PRO A C 1
ATOM 1339 O O . PRO A 1 186 ? -1.499 9.963 16.170 1.00 97.06 186 PRO A O 1
ATOM 1342 N N . CYS A 1 187 ? -3.360 9.143 15.228 1.00 97.62 187 CYS A N 1
ATOM 1343 C CA . CYS A 1 187 ? -3.897 8.588 16.462 1.00 97.62 187 CYS A CA 1
ATOM 1344 C C . CYS A 1 187 ? -4.256 7.101 16.300 1.00 97.62 187 CYS A C 1
ATOM 1346 O O . CYS A 1 187 ? -4.366 6.612 15.172 1.00 97.62 187 CYS A O 1
ATOM 1348 N N . PRO A 1 188 ? -4.403 6.350 17.409 1.00 97.56 188 PRO A N 1
ATOM 1349 C CA . PRO A 1 188 ? -4.740 4.930 17.364 1.00 97.56 188 PRO A CA 1
ATOM 1350 C C . PRO A 1 188 ? -6.029 4.625 16.597 1.00 97.56 188 PRO A C 1
ATOM 1352 O O . PRO A 1 188 ? -7.072 5.236 16.841 1.00 97.56 188 PRO A O 1
ATOM 1355 N N . ILE A 1 189 ? -5.980 3.607 15.739 1.00 97.12 189 ILE A N 1
ATOM 1356 C CA . ILE A 1 189 ? -7.153 3.056 15.059 1.00 97.12 189 ILE A CA 1
ATOM 1357 C C . ILE A 1 189 ? -7.859 2.095 16.025 1.00 97.12 189 ILE A C 1
ATOM 1359 O O . ILE A 1 189 ? -7.509 0.923 16.143 1.00 97.12 189 ILE A O 1
ATOM 1363 N N . VAL A 1 190 ? -8.849 2.611 16.760 1.00 90.38 190 VAL A N 1
ATOM 1364 C CA . VAL A 1 190 ? -9.532 1.895 17.854 1.00 90.38 190 VAL A CA 1
ATOM 1365 C C . VAL A 1 190 ? -10.996 1.597 17.531 1.00 90.38 190 VAL A C 1
ATOM 1367 O O . VAL A 1 190 ? -11.916 2.238 18.030 1.00 90.38 190 VAL A O 1
ATOM 1370 N N . SER A 1 191 ? -11.231 0.612 16.668 1.00 93.06 191 SER A N 1
ATOM 1371 C CA . SER A 1 191 ? -12.546 -0.000 16.439 1.00 93.06 191 SER A CA 1
ATOM 1372 C C . SER A 1 191 ? -12.392 -1.230 15.548 1.00 93.06 191 SER A C 1
ATOM 1374 O O . SER A 1 191 ? -11.334 -1.458 14.962 1.00 93.06 191 SER A O 1
ATOM 1376 N N . ALA A 1 192 ? -13.467 -1.999 15.403 1.00 95.69 192 ALA A N 1
ATOM 1377 C CA . ALA A 1 192 ? -13.520 -3.040 14.394 1.00 95.69 192 ALA A CA 1
ATOM 1378 C C . ALA A 1 192 ? -13.544 -2.419 12.989 1.00 95.69 192 ALA A C 1
ATOM 1380 O O . ALA A 1 192 ? -14.315 -1.492 12.716 1.00 95.69 192 ALA A O 1
ATOM 1381 N N . VAL A 1 193 ? -12.743 -2.985 12.095 1.00 98.00 193 VAL A N 1
ATOM 1382 C CA . VAL A 1 193 ? -12.681 -2.618 10.683 1.00 98.00 193 VAL A CA 1
ATOM 1383 C C . VAL A 1 193 ? -14.029 -2.873 10.011 1.00 98.00 193 VAL A C 1
ATOM 1385 O O . VAL A 1 193 ? -14.704 -3.875 10.272 1.00 98.00 193 VAL A O 1
ATOM 1388 N N . GLN A 1 194 ? -14.428 -1.957 9.139 1.00 98.06 194 GLN A N 1
ATOM 1389 C CA . GLN A 1 194 ? -15.536 -2.132 8.211 1.00 98.06 194 GLN A CA 1
ATOM 1390 C C . GLN A 1 194 ? -15.024 -2.472 6.807 1.00 98.06 194 GLN A C 1
ATOM 1392 O O . GLN A 1 194 ? -15.607 -3.364 6.186 1.00 98.06 194 GLN A O 1
ATOM 1397 N N . GLU A 1 195 ? -13.962 -1.802 6.358 1.00 98.31 195 GLU A N 1
ATOM 1398 C CA . GLU A 1 195 ? -13.373 -1.901 5.017 1.00 98.31 195 GLU A CA 1
ATOM 1399 C C . GLU A 1 195 ? -11.936 -1.361 5.034 1.00 98.31 195 GLU A C 1
ATOM 1401 O O . GLU A 1 195 ? -11.613 -0.502 5.863 1.00 98.31 195 GLU A O 1
ATOM 1406 N N . ILE A 1 196 ? -11.082 -1.899 4.160 1.00 98.69 196 ILE A N 1
ATOM 1407 C CA . ILE A 1 196 ? -9.718 -1.412 3.938 1.00 98.69 196 ILE A CA 1
ATOM 1408 C C . ILE A 1 196 ? -9.428 -1.453 2.445 1.00 98.69 196 ILE A C 1
ATOM 1410 O O . ILE A 1 196 ? -9.598 -2.504 1.827 1.00 98.69 196 ILE A O 1
ATOM 1414 N N . ASP A 1 197 ? -8.892 -0.356 1.926 1.00 98.75 197 ASP A N 1
ATOM 1415 C CA . ASP A 1 197 ? -8.378 -0.260 0.565 1.00 98.75 197 ASP A CA 1
ATOM 1416 C C . ASP A 1 197 ? -6.918 0.170 0.585 1.00 98.75 197 ASP A C 1
ATOM 1418 O O . ASP A 1 197 ? -6.511 0.973 1.424 1.00 98.75 197 ASP A O 1
ATOM 1422 N N . ILE A 1 198 ? -6.141 -0.320 -0.373 1.00 98.81 198 ILE A N 1
ATOM 1423 C CA . ILE A 1 198 ? -4.905 0.328 -0.800 1.00 98.81 198 ILE A CA 1
ATOM 1424 C C . ILE A 1 198 ? -5.266 1.239 -1.966 1.00 98.81 198 ILE A C 1
ATOM 1426 O O . ILE A 1 198 ? -5.900 0.787 -2.918 1.00 98.81 198 ILE A O 1
ATOM 1430 N N . LEU A 1 199 ? -4.861 2.504 -1.909 1.00 98.38 199 LEU A N 1
ATOM 1431 C CA . LEU A 1 199 ? -5.143 3.482 -2.952 1.00 98.38 199 LEU A CA 1
ATOM 1432 C C . LEU A 1 199 ? -3.861 4.109 -3.497 1.00 98.38 199 LEU A C 1
ATOM 1434 O O . LEU A 1 199 ? -2.968 4.478 -2.731 1.00 98.38 199 LEU A O 1
ATOM 1438 N N . PHE A 1 200 ? -3.831 4.259 -4.818 1.00 98.19 200 PHE A N 1
ATOM 1439 C CA . PHE A 1 200 ? -2.802 4.930 -5.592 1.00 98.19 200 PHE A CA 1
ATOM 1440 C C . PHE A 1 200 ? -3.419 5.975 -6.533 1.00 98.19 200 PHE A C 1
ATOM 1442 O O . PHE A 1 200 ? -3.949 5.648 -7.597 1.00 98.19 200 PHE A O 1
ATOM 1449 N N . ASP A 1 201 ? -3.391 7.243 -6.131 1.00 96.19 201 ASP A N 1
ATOM 1450 C CA . ASP A 1 201 ? -3.974 8.377 -6.859 1.00 96.19 201 ASP A CA 1
ATOM 1451 C C . ASP A 1 201 ? -2.966 9.478 -7.221 1.00 96.19 201 ASP A C 1
ATOM 1453 O O . ASP A 1 201 ? -3.348 10.456 -7.873 1.00 96.19 201 ASP A O 1
ATOM 1457 N N . ASP A 1 202 ? -1.691 9.284 -6.887 1.00 95.12 202 ASP A N 1
ATOM 1458 C CA . ASP A 1 202 ? -0.605 10.181 -7.267 1.00 95.12 202 ASP A CA 1
ATOM 1459 C C . ASP A 1 202 ? -0.121 9.887 -8.687 1.00 95.12 202 ASP A C 1
ATOM 1461 O O . ASP A 1 202 ? 0.042 8.742 -9.110 1.00 95.12 202 ASP A O 1
ATOM 1465 N N . GLY A 1 203 ? 0.030 10.958 -9.459 1.00 90.44 203 GLY A N 1
ATOM 1466 C CA . GLY A 1 203 ? 0.454 10.907 -10.849 1.00 90.44 203 GLY A CA 1
ATOM 1467 C C . GLY A 1 203 ? 1.961 11.072 -11.015 1.00 90.44 203 GLY A C 1
ATOM 1468 O O . GLY A 1 203 ? 2.731 11.127 -10.060 1.00 90.44 203 GLY A O 1
ATOM 1469 N N . ARG A 1 204 ? 2.388 11.250 -12.265 1.00 88.06 204 ARG A N 1
ATOM 1470 C CA . ARG A 1 204 ? 3.789 11.552 -12.630 1.00 88.06 204 ARG A CA 1
ATOM 1471 C C . ARG A 1 204 ? 4.309 12.928 -12.169 1.00 88.06 204 ARG A C 1
ATOM 1473 O O . ARG A 1 204 ? 5.388 13.338 -12.566 1.00 88.06 204 ARG A O 1
ATOM 1480 N N . ASP A 1 205 ? 3.505 13.695 -11.446 1.00 91.69 205 ASP A N 1
ATOM 1481 C CA . ASP A 1 205 ? 3.775 15.059 -10.973 1.00 91.69 205 ASP A CA 1
ATOM 1482 C C . ASP A 1 205 ? 3.781 15.162 -9.436 1.00 91.69 205 ASP A C 1
ATOM 1484 O O . ASP A 1 205 ? 3.768 16.266 -8.890 1.00 91.69 205 ASP A O 1
ATOM 1488 N N . ALA A 1 206 ? 3.795 14.018 -8.747 1.00 88.50 206 ALA A N 1
ATOM 1489 C CA . ALA A 1 206 ? 3.883 13.903 -7.297 1.00 88.50 206 ALA A CA 1
ATOM 1490 C C . ALA A 1 206 ? 5.019 12.953 -6.880 1.00 88.50 206 ALA A C 1
ATOM 1492 O O . ALA A 1 206 ? 5.537 12.171 -7.682 1.00 88.50 206 ALA A O 1
ATOM 1493 N N . GLY A 1 207 ? 5.392 13.009 -5.599 1.00 82.75 207 GLY A N 1
ATOM 1494 C CA . GLY A 1 207 ? 6.484 12.220 -5.029 1.00 82.75 207 GLY A CA 1
ATOM 1495 C C . GLY A 1 207 ? 7.881 12.644 -5.487 1.00 82.75 207 GLY A C 1
ATOM 1496 O O . GLY A 1 207 ? 8.072 13.617 -6.210 1.00 82.75 207 GLY A O 1
ATOM 1497 N N . SER A 1 208 ? 8.893 11.919 -5.009 1.00 80.88 208 SER A N 1
ATOM 1498 C CA . SER A 1 208 ? 10.297 12.166 -5.366 1.00 80.88 208 SER A CA 1
ATOM 1499 C C . SER A 1 208 ? 10.715 11.485 -6.673 1.00 80.88 208 SER A C 1
ATOM 1501 O O . SER A 1 208 ? 11.751 11.836 -7.235 1.00 80.88 208 SER A O 1
ATOM 1503 N N . ASP A 1 209 ? 9.940 10.507 -7.140 1.00 81.12 209 ASP A N 1
ATOM 1504 C CA . ASP A 1 209 ? 10.231 9.710 -8.330 1.00 81.12 209 ASP A CA 1
ATOM 1505 C C . ASP A 1 209 ? 9.575 10.241 -9.614 1.00 81.12 209 ASP A C 1
ATOM 1507 O O . ASP A 1 209 ? 10.054 9.916 -10.699 1.00 81.12 209 ASP A O 1
ATOM 1511 N N . GLU A 1 210 ? 8.508 11.044 -9.491 1.00 84.50 210 GLU A N 1
ATOM 1512 C CA . GLU A 1 210 ? 7.716 11.607 -10.595 1.00 84.50 210 GLU A CA 1
ATOM 1513 C C . GLU A 1 210 ? 7.316 10.541 -11.642 1.00 84.50 210 GLU A C 1
ATOM 1515 O O . GLU A 1 210 ? 7.283 10.791 -12.850 1.00 84.50 210 GLU A O 1
ATOM 1520 N N . PHE A 1 211 ? 7.029 9.313 -11.181 1.00 85.50 211 PHE A N 1
ATOM 1521 C CA . PHE A 1 211 ? 6.849 8.147 -12.060 1.00 85.50 211 PHE A CA 1
ATOM 1522 C C . PHE A 1 211 ? 5.397 7.647 -12.153 1.00 85.50 211 PHE A C 1
ATOM 1524 O O . PHE A 1 211 ? 4.985 7.186 -13.217 1.00 85.50 211 PHE A O 1
ATOM 1531 N N . GLY A 1 212 ? 4.599 7.771 -11.084 1.00 92.31 212 GLY A N 1
ATOM 1532 C CA . GLY A 1 212 ? 3.176 7.391 -11.096 1.00 92.31 212 GLY A CA 1
ATOM 1533 C C . GLY A 1 212 ? 2.926 5.875 -11.122 1.00 92.31 212 GLY A C 1
ATOM 1534 O O . GLY A 1 212 ? 2.004 5.393 -11.788 1.00 92.31 212 GLY A O 1
ATOM 1535 N N . LEU A 1 213 ? 3.767 5.091 -10.440 1.00 95.50 213 LEU A N 1
ATOM 1536 C CA . LEU A 1 213 ? 3.633 3.633 -10.388 1.00 95.50 213 LEU A CA 1
ATOM 1537 C C . LEU A 1 213 ? 4.225 3.061 -9.104 1.00 95.50 213 LEU A C 1
ATOM 1539 O O . LEU A 1 213 ? 5.345 3.401 -8.734 1.00 95.50 213 LEU A O 1
ATOM 1543 N N . ALA A 1 214 ? 3.524 2.116 -8.484 1.00 96.69 214 ALA A N 1
ATOM 1544 C CA . ALA A 1 214 ? 4.041 1.298 -7.399 1.00 96.69 214 ALA A CA 1
ATOM 1545 C C . ALA A 1 214 ? 3.828 -0.196 -7.676 1.00 96.69 214 ALA A C 1
ATOM 1547 O O . ALA A 1 214 ? 2.790 -0.606 -8.192 1.00 96.69 214 ALA A O 1
ATOM 1548 N N . VAL A 1 215 ? 4.820 -1.012 -7.313 1.00 97.75 215 VAL A N 1
ATOM 1549 C CA . VAL A 1 215 ? 4.700 -2.473 -7.280 1.00 97.75 215 VAL A CA 1
ATOM 1550 C C . VAL A 1 215 ? 4.787 -2.923 -5.831 1.00 97.75 215 VAL A C 1
ATOM 1552 O O . VAL A 1 215 ? 5.802 -2.704 -5.160 1.00 97.75 215 VAL A O 1
ATOM 1555 N N . LEU A 1 216 ? 3.709 -3.548 -5.371 1.00 98.31 216 LEU A N 1
ATOM 1556 C CA . LEU A 1 216 ? 3.551 -4.073 -4.024 1.00 98.31 216 LEU A CA 1
ATOM 1557 C C . LEU A 1 216 ? 3.507 -5.599 -4.058 1.00 98.31 216 LEU A C 1
ATOM 1559 O O . LEU A 1 216 ? 3.097 -6.201 -5.045 1.00 98.31 216 LEU A O 1
ATOM 1563 N N . ASP A 1 217 ? 3.901 -6.223 -2.963 1.00 97.25 217 ASP A N 1
ATOM 1564 C CA . ASP A 1 217 ? 3.779 -7.657 -2.738 1.00 97.25 217 ASP A CA 1
ATOM 1565 C C . ASP A 1 217 ? 3.614 -7.923 -1.230 1.00 97.25 217 ASP A C 1
ATOM 1567 O O . ASP A 1 217 ? 3.785 -7.016 -0.414 1.00 97.25 217 ASP A O 1
ATOM 1571 N N . ASN A 1 218 ? 3.258 -9.148 -0.839 1.00 96.31 218 ASN A N 1
ATOM 1572 C CA . ASN A 1 218 ? 3.135 -9.597 0.548 1.00 96.31 218 ASN A CA 1
ATOM 1573 C C . ASN A 1 218 ? 2.353 -8.605 1.418 1.00 96.31 218 ASN A C 1
ATOM 1575 O O . ASN A 1 218 ? 2.816 -8.189 2.485 1.00 96.31 218 ASN A O 1
ATOM 1579 N N . ILE A 1 219 ? 1.167 -8.224 0.939 1.00 98.25 219 ILE A N 1
ATOM 1580 C CA . ILE A 1 219 ? 0.241 -7.363 1.671 1.00 98.25 219 ILE A CA 1
ATOM 1581 C C . ILE A 1 219 ? -0.062 -8.028 3.010 1.00 98.25 219 ILE A C 1
ATOM 1583 O O . ILE A 1 219 ? -0.383 -9.215 3.055 1.00 98.25 219 ILE A O 1
ATOM 1587 N N . ASP A 1 220 ? 0.044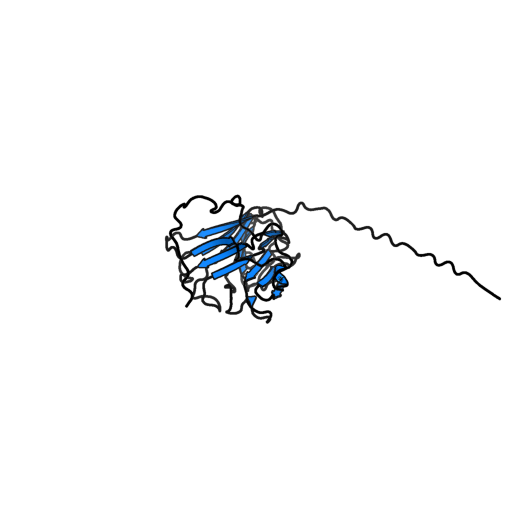 -7.263 4.088 1.00 97.38 220 ASP A N 1
ATOM 1588 C CA . ASP A 1 220 ? -0.034 -7.733 5.461 1.00 97.38 220 ASP A CA 1
ATOM 1589 C C . ASP A 1 220 ? -1.261 -7.161 6.170 1.00 97.38 220 ASP A C 1
ATOM 1591 O O . ASP A 1 220 ? -1.467 -5.944 6.208 1.00 97.38 220 ASP A O 1
ATOM 1595 N N . VAL A 1 221 ? -2.056 -8.050 6.764 1.00 97.62 221 VAL A N 1
ATOM 1596 C CA . VAL A 1 221 ? -3.062 -7.702 7.769 1.00 97.62 221 VAL A CA 1
ATOM 1597 C C . VAL A 1 221 ? -2.868 -8.616 8.968 1.00 97.62 221 VAL A C 1
ATOM 1599 O O . VAL A 1 221 ? -3.099 -9.824 8.883 1.00 97.62 221 VAL A O 1
ATOM 1602 N N . ASN A 1 222 ? -2.504 -8.041 10.114 1.00 96.12 222 ASN A N 1
ATOM 1603 C CA . ASN A 1 222 ? -2.313 -8.762 11.376 1.00 96.12 222 ASN A CA 1
ATOM 1604 C C . ASN A 1 222 ? -1.381 -9.986 11.258 1.00 96.12 222 ASN A C 1
ATOM 1606 O O . ASN A 1 222 ? -1.647 -11.045 11.837 1.00 96.12 222 ASN A O 1
ATOM 1610 N N . GLY A 1 223 ? -0.304 -9.854 10.484 1.00 93.62 223 GLY A N 1
ATOM 1611 C CA . GLY A 1 223 ? 0.689 -10.890 10.241 1.00 93.62 223 GLY A CA 1
ATOM 1612 C C . GLY A 1 223 ? 0.239 -11.949 9.238 1.00 93.62 223 GLY A C 1
ATOM 1613 O O . GLY A 1 223 ? 0.904 -12.975 9.110 1.00 93.62 223 GLY A O 1
ATOM 1614 N N . VAL A 1 224 ? -0.902 -11.785 8.561 1.00 94.69 224 VAL A N 1
ATOM 1615 C CA . VAL A 1 224 ? -1.334 -12.626 7.435 1.00 94.69 224 VAL A CA 1
ATOM 1616 C C . VAL A 1 224 ? -0.833 -11.990 6.146 1.00 94.69 224 VAL A C 1
ATOM 1618 O O . VAL A 1 224 ? -1.151 -10.839 5.896 1.00 94.69 224 VAL A O 1
ATOM 1621 N N . LEU A 1 225 ? -0.079 -12.736 5.332 1.00 95.12 225 LEU A N 1
ATOM 1622 C CA . LEU A 1 225 ? 0.466 -12.237 4.066 1.00 95.12 225 LEU A CA 1
ATOM 1623 C C . LEU A 1 225 ? -0.372 -12.712 2.877 1.00 95.12 225 LEU A C 1
ATOM 1625 O O . LEU A 1 225 ? -0.766 -13.882 2.825 1.00 95.12 225 LEU A O 1
ATOM 1629 N N . VAL A 1 226 ? -0.604 -11.813 1.924 1.00 96.19 226 VAL A N 1
ATOM 1630 C CA . VAL A 1 226 ? -1.170 -12.095 0.600 1.00 96.19 226 VAL A CA 1
ATOM 1631 C C . VAL A 1 226 ? -0.227 -11.526 -0.454 1.00 96.19 226 VAL A C 1
ATOM 1633 O O . VAL A 1 226 ? -0.080 -10.311 -0.556 1.00 96.19 226 VAL A O 1
ATOM 1636 N N . GLY A 1 227 ? 0.405 -12.413 -1.218 1.00 95.06 227 GLY A N 1
ATOM 1637 C CA . GLY A 1 227 ? 1.325 -12.066 -2.311 1.00 95.06 227 GLY A CA 1
ATOM 1638 C C . GLY A 1 227 ? 0.798 -12.480 -3.681 1.00 95.06 227 GLY A C 1
ATOM 1639 O O . GLY A 1 227 ? 1.566 -12.803 -4.568 1.00 95.06 227 GLY A O 1
ATOM 1640 N N . ARG A 1 228 ? -0.524 -12.605 -3.825 1.00 94.31 228 ARG A N 1
ATOM 1641 C CA . ARG A 1 228 ? -1.158 -13.100 -5.048 1.00 94.31 228 ARG A CA 1
ATOM 1642 C C . ARG A 1 228 ? -2.572 -12.576 -5.211 1.00 94.31 228 ARG A C 1
ATOM 1644 O O . ARG A 1 228 ? -3.230 -12.231 -4.219 1.00 94.31 228 ARG A O 1
ATOM 1651 N N . GLY A 1 229 ? -3.044 -12.580 -6.450 1.00 92.94 229 GLY A N 1
ATOM 1652 C CA . GLY A 1 229 ? -4.415 -12.218 -6.771 1.00 92.94 229 GLY A CA 1
ATOM 1653 C C . GLY A 1 229 ? -5.449 -13.161 -6.153 1.00 92.94 229 GLY A C 1
ATOM 1654 O O . GLY A 1 229 ? -5.124 -14.265 -5.699 1.00 92.94 229 GLY A O 1
ATOM 1655 N N . PRO A 1 230 ? -6.725 -12.740 -6.078 1.00 87.69 230 PRO A N 1
ATOM 1656 C CA . PRO A 1 230 ? -7.809 -13.693 -5.891 1.00 87.69 230 PRO A CA 1
ATOM 1657 C C . PRO A 1 230 ? -7.747 -14.670 -7.071 1.00 87.69 230 PRO A C 1
ATOM 1659 O O . PRO A 1 230 ? -7.776 -14.206 -8.201 1.00 87.69 230 PRO A O 1
ATOM 1662 N N . ASP A 1 231 ? -7.602 -15.972 -6.796 1.00 70.44 231 ASP A N 1
ATOM 1663 C CA . ASP A 1 231 ? -7.392 -16.999 -7.826 1.00 70.44 231 ASP A CA 1
ATOM 1664 C C . ASP A 1 231 ? -8.344 -16.781 -9.028 1.00 70.44 231 ASP A C 1
ATOM 1666 O O . ASP A 1 231 ? -9.564 -16.821 -8.848 1.00 70.44 231 ASP A O 1
ATOM 1670 N N . ASP A 1 232 ? -7.773 -16.507 -10.205 1.00 49.72 232 ASP A N 1
ATOM 1671 C CA . ASP A 1 232 ? -8.222 -17.139 -11.443 1.00 49.72 232 ASP A CA 1
ATOM 1672 C C . ASP A 1 232 ? -7.474 -18.472 -11.501 1.00 49.72 232 ASP A C 1
ATOM 1674 O O . ASP A 1 232 ? -6.332 -18.583 -11.042 1.00 49.72 232 ASP A O 1
ATOM 1678 N N . ASP A 1 233 ? -8.145 -19.505 -11.970 1.00 42.41 233 ASP A N 1
ATOM 1679 C CA . ASP A 1 233 ? -7.825 -20.908 -11.740 1.00 42.41 233 ASP A CA 1
ATOM 1680 C C . ASP A 1 233 ? -6.577 -21.390 -12.502 1.00 42.41 233 ASP A C 1
ATOM 1682 O O . ASP A 1 233 ? -6.647 -22.364 -13.226 1.00 42.41 233 ASP A O 1
ATOM 1686 N N . GLY A 1 234 ? -5.419 -20.736 -12.403 1.00 45.03 234 GLY A N 1
ATOM 1687 C CA . GLY A 1 234 ? -4.192 -21.181 -13.076 1.00 45.03 234 GLY A CA 1
ATOM 1688 C C . GLY A 1 234 ? -4.257 -21.228 -14.610 1.00 45.03 234 GLY A C 1
ATOM 1689 O O . GLY A 1 234 ? -3.299 -21.698 -15.216 1.00 45.03 234 GLY A O 1
ATOM 1690 N N . ASP A 1 235 ? -5.320 -20.702 -15.219 1.00 46.72 235 ASP A N 1
ATOM 1691 C CA . ASP A 1 235 ? -5.580 -20.743 -16.658 1.00 46.72 235 ASP A CA 1
ATOM 1692 C C . ASP A 1 235 ? -5.771 -19.323 -17.224 1.00 46.72 235 ASP A C 1
ATOM 1694 O O . ASP A 1 235 ? -6.760 -19.023 -17.886 1.00 46.72 235 ASP A O 1
ATOM 1698 N N . GLU A 1 236 ? -4.800 -18.426 -17.029 1.00 52.69 236 GLU A N 1
ATOM 1699 C CA . GLU A 1 236 ? -4.629 -17.325 -17.987 1.00 52.69 236 GLU A CA 1
ATOM 1700 C C . GLU A 1 236 ? -3.661 -17.780 -19.092 1.00 52.69 236 GLU A C 1
ATOM 1702 O O . GLU A 1 236 ? -2.447 -17.600 -19.002 1.00 52.69 236 GLU A O 1
ATOM 1707 N N . GLY A 1 237 ? -4.226 -18.390 -20.144 1.00 42.34 237 GLY A N 1
ATOM 1708 C CA . GLY A 1 237 ? -3.643 -18.357 -21.494 1.00 42.34 237 GLY A CA 1
ATOM 1709 C C . GLY A 1 237 ? -2.987 -19.627 -22.045 1.00 42.34 237 GLY A C 1
ATOM 1710 O O . GLY A 1 237 ? -2.200 -19.534 -22.981 1.00 42.34 237 GLY A O 1
ATOM 1711 N N . GLY A 1 238 ? -3.292 -20.814 -21.519 1.00 38.16 238 GLY A N 1
ATOM 1712 C CA . GLY A 1 238 ? -2.944 -22.089 -22.158 1.00 38.16 238 GLY A CA 1
ATOM 1713 C C . GLY A 1 238 ? -4.027 -22.567 -23.129 1.00 38.16 238 GLY A C 1
ATOM 1714 O O . GLY A 1 238 ? -4.586 -23.637 -22.913 1.00 38.16 238 GLY A O 1
ATOM 1715 N N . GLY A 1 239 ? -4.372 -21.784 -24.156 1.00 37.56 239 GLY A N 1
ATOM 1716 C CA . GLY A 1 239 ? -5.442 -22.158 -25.082 1.00 37.56 239 GLY A CA 1
ATOM 1717 C C . GLY A 1 239 ? -5.602 -21.234 -26.288 1.00 37.56 239 GLY A C 1
ATOM 1718 O O . GLY A 1 239 ? -6.266 -20.210 -26.188 1.00 37.56 239 GLY A O 1
ATOM 1719 N N . GLU A 1 240 ? -5.072 -21.711 -27.415 1.00 48.69 240 GLU A N 1
ATOM 1720 C CA . GLU A 1 240 ? -5.530 -21.473 -28.794 1.00 48.69 240 GLU A CA 1
ATOM 1721 C C . GLU A 1 240 ? -5.185 -20.143 -29.481 1.00 48.69 240 GLU A C 1
ATOM 1723 O O . GLU A 1 240 ? -6.039 -19.304 -29.758 1.00 48.69 240 GLU A O 1
ATOM 1728 N N . ASP A 1 241 ? -3.954 -20.097 -29.976 1.00 46.44 241 ASP A N 1
ATOM 1729 C CA . ASP A 1 241 ? -3.632 -19.655 -31.329 1.00 46.44 241 ASP A CA 1
ATOM 1730 C C . ASP A 1 241 ? -2.581 -20.608 -31.930 1.00 46.44 241 ASP A C 1
ATOM 1732 O O . ASP A 1 241 ? -1.368 -20.406 -31.876 1.00 46.44 241 ASP A O 1
ATOM 1736 N N . ASP A 1 242 ? -3.086 -21.706 -32.506 1.00 53.38 242 ASP A N 1
ATOM 1737 C CA . ASP A 1 242 ? -2.449 -22.346 -33.656 1.00 53.38 242 ASP A CA 1
ATOM 1738 C C . ASP A 1 242 ? -2.320 -21.266 -34.741 1.00 53.38 242 ASP A C 1
ATOM 1740 O O . ASP A 1 242 ? -3.286 -21.045 -35.455 1.00 53.38 242 ASP A O 1
ATOM 1744 N N . ASP A 1 243 ? -1.203 -20.530 -34.759 1.00 50.38 243 ASP A N 1
ATOM 1745 C CA . ASP A 1 243 ? -0.628 -19.786 -35.898 1.00 50.38 243 ASP A CA 1
ATOM 1746 C C . ASP A 1 243 ? 0.684 -19.090 -35.453 1.00 50.38 243 ASP A C 1
ATOM 1748 O O . ASP A 1 243 ? 0.862 -17.874 -35.544 1.00 50.38 243 ASP A O 1
ATOM 1752 N N . HIS A 1 244 ? 1.654 -19.865 -34.952 1.00 47.00 244 HIS A N 1
ATOM 1753 C CA . HIS A 1 244 ? 3.038 -19.388 -34.849 1.00 47.00 244 HIS A CA 1
ATOM 1754 C C . HIS A 1 244 ? 3.733 -19.501 -36.211 1.00 47.00 244 HIS A C 1
ATOM 1756 O O . HIS A 1 244 ? 4.552 -20.394 -36.439 1.00 47.00 244 HIS A O 1
ATOM 1762 N N . ASP A 1 245 ? 3.435 -18.558 -37.101 1.00 52.72 245 ASP A N 1
ATOM 1763 C CA . ASP A 1 245 ? 4.353 -18.207 -38.181 1.00 52.72 245 ASP A CA 1
ATOM 1764 C C . ASP A 1 245 ? 5.565 -17.478 -37.568 1.00 52.72 245 ASP A C 1
ATOM 1766 O O . ASP A 1 245 ? 5.539 -16.287 -37.270 1.00 52.72 245 ASP A O 1
ATOM 1770 N N . ASP A 1 246 ? 6.598 -18.273 -37.299 1.00 54.56 246 ASP A N 1
ATOM 1771 C CA . ASP A 1 246 ? 8.033 -17.973 -37.364 1.00 54.56 246 ASP A CA 1
ATOM 1772 C C . ASP A 1 246 ? 8.471 -16.517 -37.070 1.00 54.56 246 ASP A C 1
ATOM 1774 O O . ASP A 1 246 ? 8.654 -15.690 -37.966 1.00 54.56 246 ASP A O 1
ATOM 1778 N N . PHE A 1 247 ? 8.753 -16.215 -35.799 1.00 50.88 247 PHE A N 1
ATOM 1779 C CA . PHE A 1 247 ? 9.618 -15.087 -35.441 1.00 50.88 247 PHE A CA 1
ATOM 1780 C C . PHE A 1 247 ? 11.018 -15.605 -35.096 1.00 50.88 247 PHE A C 1
ATOM 1782 O O . PHE A 1 247 ? 11.372 -15.801 -33.931 1.00 50.88 247 PHE A O 1
ATOM 1789 N N . GLU A 1 248 ? 11.837 -15.810 -36.131 1.00 47.78 248 GLU A N 1
ATOM 1790 C CA . GLU A 1 248 ? 13.287 -15.940 -35.990 1.00 47.78 248 GLU A CA 1
ATOM 1791 C C . GLU A 1 248 ? 13.861 -14.637 -35.403 1.00 47.78 248 GLU A C 1
ATOM 1793 O O . GLU A 1 248 ? 13.861 -13.577 -36.033 1.00 47.78 248 GLU A O 1
ATOM 1798 N N . PHE A 1 249 ? 14.408 -14.709 -34.189 1.00 57.38 249 PHE A N 1
ATOM 1799 C CA . PHE A 1 249 ? 15.273 -13.655 -33.669 1.00 57.38 249 PHE A CA 1
ATOM 1800 C C . PHE A 1 249 ? 16.611 -13.693 -34.417 1.00 57.38 249 PHE A C 1
ATOM 1802 O O . PHE A 1 249 ? 17.523 -14.450 -34.066 1.00 57.38 249 PHE A O 1
ATOM 1809 N N . HIS A 1 250 ? 16.766 -12.842 -35.432 1.00 48.78 250 HIS A N 1
ATOM 1810 C CA . HIS A 1 250 ? 18.093 -12.505 -35.934 1.00 48.78 250 HIS A CA 1
ATOM 1811 C C . HIS A 1 250 ? 18.858 -11.753 -34.843 1.00 48.78 250 HIS A C 1
ATOM 1813 O O . HIS A 1 250 ? 18.589 -10.591 -34.547 1.00 48.78 250 HIS A O 1
ATOM 1819 N N . HIS A 1 251 ? 19.822 -12.445 -34.241 1.00 51.34 251 HIS A N 1
ATOM 1820 C CA . HIS A 1 251 ? 20.841 -11.830 -33.408 1.00 51.34 251 HIS A CA 1
ATOM 1821 C C . HIS A 1 251 ? 21.671 -10.864 -34.263 1.00 51.34 251 HIS A C 1
ATOM 1823 O O . HIS A 1 251 ? 22.263 -11.272 -35.266 1.00 51.34 251 HIS A O 1
ATOM 1829 N N . SER A 1 252 ? 21.751 -9.610 -33.831 1.00 50.72 252 SER A N 1
ATOM 1830 C CA . SER A 1 252 ? 22.781 -8.650 -34.238 1.00 50.72 252 SER A CA 1
ATOM 1831 C C . SER A 1 252 ? 23.379 -8.006 -33.003 1.00 50.72 252 SER A C 1
ATOM 1833 O O . SER A 1 252 ? 22.563 -7.542 -32.174 1.00 50.72 252 SER A O 1
#

Secondary structure (DSSP, 8-state):
----------------------------EEEEEEE-TT----EEEEEETTSS--TT-TT-SGGGS--TT-SS--EEEEEE-S-TTSS-EEEEEEET-TTPPPS-EEEEEE---SSTT-SSSSSSS--SSSSSEEEEEETTS-EEEE-SSSSPPSEEEE-SSEEEEEESTTS--EEB-TTSSSTTS-EE--S-EEEEEEEE---TTSTTT---EEEEEEEEETTEEE-S-S---S-SS-S-------------

pLDDT: mean 83.65, std 19.88, range [37.56, 98.81]

Foldseek 3Di:
DDDDDDDDDDDDDDPPDPPDPDDPPQDKFWAKDKDAPVPPPQWDWDKDFPLAQPAPPPFWPVNVDFDPPDPRRIWIKTFGADALPHRIKIKIWIGRQFQDDFQKWWWKWFWADQPPCTQQAQGGFHFDQPPQWKWWQFPVRWIFIGGSVPPAAPDWGDTHGITIGMANNSHFGWGATPPDPDNVDTDTPPHRTHIMMGMQSHHLCDGNNSHGMIIIAQTDTSNHTDGGHPDPPPDPPPDDDPPPPDDDPDDD

Radius of gyration: 23.18 Å; chains: 1; bounding box: 62×62×84 Å